Protein AF-A0A0R1QMJ1-F1 (afdb_monomer_lite)

Radius of gyration: 19.71 Å; chains: 1; bounding box: 46×46×53 Å

Foldseek 3Di:
DDDCVVVQPVVQVVCCVPVVDPDTPVQQVVLLVVVPPPDDLVVLVVLLVVLVVDPANCVSRPRHGDNCSSVVSVVVSCCVVPNDDWQFDDDPDPDKWKFWDWACLDDDFKIKIWMFIDDPQATRFIDIKIKGKDFPVQADADPCCVHPVVPPPPPRIHTHICVVNQVSVQVVCCVPVVDPDTPVQQLSLLGVLRHPDHLVVLVVLLVVLVVDPANCVSRPSHRDNSSSSVSVNNSVRSVRID

pLDDT: mean 94.75, std 3.73, range [67.38, 98.81]

Sequence (242 aa):
MIGKAQNSKPYSALMKKEAKATKTWEESMTAIQNYVKGKKVSDLKQTVTDLKATKKASDVVSGATFADTAGYVQAIYDVASNGMVSKGVATTDNNVTEGQILAAPHGKQSFGIITVAMQNNKIANVFVDEFQYTPSATFGALPNSDKDFGKGIKSGTVLASKRANSKAYSALMTKEAKATHTWIENSDAIAAFANGKTIAELETAVGNVKKTKKVADVVSGATFVDTAGYLQAIIDAAKAAK

Organism: NCBI:txid1423769

Structure (mmCIF, N/CA/C/O backbone):
data_AF-A0A0R1QMJ1-F1
#
_entry.id   AF-A0A0R1QMJ1-F1
#
loop_
_atom_site.group_PDB
_atom_site.id
_atom_site.type_symbol
_atom_site.label_atom_id
_atom_site.label_alt_id
_atom_site.label_comp_id
_atom_site.label_asym_id
_atom_site.label_entity_id
_atom_site.label_seq_id
_atom_site.pdbx_PDB_ins_code
_atom_site.Cartn_x
_atom_site.Cartn_y
_atom_site.Cartn_z
_atom_site.occupancy
_atom_site.B_iso_or_equiv
_atom_site.auth_seq_id
_atom_site.auth_comp_id
_atom_site.auth_asym_id
_atom_site.auth_atom_id
_atom_site.pdbx_PDB_model_num
ATOM 1 N N . MET A 1 1 ? -7.114 10.549 -11.112 1.00 67.38 1 MET A N 1
ATOM 2 C CA . MET A 1 1 ? -5.973 9.620 -10.947 1.00 67.38 1 MET A CA 1
ATOM 3 C C . MET A 1 1 ? -6.414 8.231 -11.389 1.00 67.38 1 MET A C 1
ATOM 5 O O . MET A 1 1 ? -7.574 7.909 -11.170 1.00 67.38 1 MET A O 1
ATOM 9 N N . ILE A 1 2 ? -5.541 7.434 -12.010 1.00 79.19 2 ILE A N 1
ATOM 10 C CA . ILE A 1 2 ? -5.847 6.045 -12.393 1.00 79.19 2 ILE A CA 1
ATOM 11 C C . ILE A 1 2 ? -4.849 5.088 -11.738 1.00 79.19 2 ILE A C 1
ATOM 13 O O . ILE A 1 2 ? -3.643 5.321 -11.788 1.00 79.19 2 ILE A O 1
ATOM 17 N N . GLY A 1 3 ? -5.343 4.007 -11.136 1.00 86.62 3 GLY A N 1
ATOM 18 C CA . GLY A 1 3 ? -4.506 2.882 -10.722 1.00 86.62 3 GLY A CA 1
ATOM 19 C C . GLY A 1 3 ? -4.280 1.956 -11.914 1.00 86.62 3 GLY A C 1
ATOM 20 O O . GLY A 1 3 ? -5.245 1.399 -12.441 1.00 86.62 3 GLY A O 1
ATOM 21 N N . LYS A 1 4 ? -3.031 1.819 -12.380 1.00 90.62 4 LYS A N 1
ATOM 22 C CA . LYS A 1 4 ? -2.718 1.023 -13.583 1.00 90.62 4 LYS A CA 1
ATOM 23 C C . LYS A 1 4 ? -3.016 -0.464 -13.393 1.00 90.62 4 LYS A C 1
ATOM 25 O O . LYS A 1 4 ? -3.463 -1.085 -14.344 1.00 90.62 4 LYS A O 1
ATOM 30 N N . ALA A 1 5 ? -2.859 -1.004 -12.184 1.00 87.94 5 ALA A N 1
ATOM 31 C CA . ALA A 1 5 ? -3.211 -2.393 -11.886 1.00 87.94 5 ALA A CA 1
ATOM 32 C C . ALA A 1 5 ? -4.716 -2.651 -12.065 1.00 87.94 5 ALA A C 1
ATOM 34 O O . ALA A 1 5 ? -5.110 -3.540 -12.814 1.00 87.94 5 ALA A O 1
ATOM 35 N N . GLN A 1 6 ? -5.565 -1.805 -11.474 1.00 87.31 6 GLN A N 1
ATOM 36 C CA . GLN A 1 6 ? -7.026 -1.901 -11.593 1.00 87.31 6 GLN A CA 1
ATOM 37 C C . GLN A 1 6 ? -7.522 -1.587 -13.015 1.00 87.31 6 GLN A C 1
ATOM 39 O O . GLN A 1 6 ? -8.609 -1.999 -13.405 1.00 87.31 6 GLN A O 1
ATOM 44 N N . ASN A 1 7 ? -6.720 -0.866 -13.803 1.00 91.19 7 ASN A N 1
ATOM 45 C CA . ASN A 1 7 ? -7.029 -0.453 -15.171 1.00 91.19 7 ASN A CA 1
ATOM 46 C C . ASN A 1 7 ? -6.058 -1.073 -16.189 1.00 91.19 7 ASN A C 1
ATOM 48 O O . ASN A 1 7 ? -5.791 -0.473 -17.233 1.00 91.19 7 ASN A O 1
ATOM 52 N N . SER A 1 8 ? -5.530 -2.271 -15.906 1.00 91.69 8 SER A N 1
ATOM 53 C CA . SER A 1 8 ? -4.471 -2.890 -16.714 1.00 91.69 8 SER A CA 1
ATOM 54 C C . SER A 1 8 ? -4.899 -3.060 -18.170 1.00 91.69 8 SER A C 1
ATOM 56 O O . SER A 1 8 ? -4.159 -2.690 -19.080 1.00 91.69 8 SER A O 1
ATOM 58 N N . LYS A 1 9 ? -6.131 -3.522 -18.414 1.00 93.62 9 LYS A N 1
ATOM 59 C CA . LYS A 1 9 ? -6.673 -3.722 -19.766 1.00 93.62 9 LYS A CA 1
ATOM 60 C C . LYS A 1 9 ? -6.728 -2.427 -20.597 1.00 93.62 9 LYS A C 1
ATOM 62 O O . LYS A 1 9 ? -6.080 -2.391 -21.645 1.00 93.62 9 LYS A O 1
ATOM 67 N N . PRO A 1 10 ? -7.452 -1.365 -20.185 1.00 94.62 10 PRO A N 1
ATOM 68 C CA . PRO A 1 10 ? -7.486 -0.126 -20.963 1.00 94.62 10 PRO A CA 1
ATOM 69 C C . PRO A 1 10 ? -6.112 0.555 -21.045 1.00 94.62 10 PRO A C 1
ATOM 71 O O . PRO A 1 10 ? -5.762 1.083 -22.099 1.00 94.62 10 PRO A O 1
ATOM 74 N N . TYR A 1 11 ? -5.291 0.492 -19.990 1.00 93.25 11 TYR A N 1
ATOM 75 C CA . TYR A 1 11 ? -3.951 1.081 -20.023 1.00 93.25 11 TYR A CA 1
ATOM 76 C C . TYR A 1 11 ? -3.007 0.336 -20.979 1.00 93.25 11 TYR A C 1
ATOM 78 O O . TYR A 1 11 ? -2.257 0.959 -21.726 1.00 93.25 11 TYR A O 1
ATOM 86 N N . SER A 1 12 ? -3.091 -0.994 -21.032 1.00 94.44 12 SER A N 1
ATOM 87 C CA . SER A 1 12 ? -2.330 -1.812 -21.983 1.00 94.44 12 SER A CA 1
ATOM 88 C C . SER A 1 12 ? -2.745 -1.542 -23.428 1.00 94.44 12 SER A C 1
ATOM 90 O O . SER A 1 12 ? -1.890 -1.497 -24.310 1.00 94.44 12 SER A O 1
ATOM 92 N N . ALA A 1 13 ? -4.037 -1.309 -23.682 1.00 94.56 13 ALA A N 1
ATOM 93 C CA . ALA A 1 13 ? -4.512 -0.902 -25.003 1.00 94.56 13 ALA A CA 1
ATOM 94 C C . ALA A 1 13 ? -3.922 0.455 -25.424 1.00 94.56 13 ALA A C 1
ATOM 96 O O . ALA A 1 13 ? -3.453 0.594 -26.555 1.00 94.56 13 ALA A O 1
ATOM 97 N N . LEU A 1 14 ? -3.871 1.422 -24.499 1.00 92.94 14 LEU A N 1
ATOM 98 C CA . LEU A 1 14 ? -3.219 2.713 -24.724 1.00 92.94 14 LEU A CA 1
ATOM 99 C C . LEU A 1 14 ? -1.723 2.539 -25.021 1.00 92.94 14 LEU A C 1
ATOM 101 O O . LEU A 1 14 ? -1.241 3.057 -26.020 1.00 92.94 14 LEU A O 1
ATOM 105 N N . MET A 1 15 ? -0.994 1.763 -24.216 1.00 91.50 15 MET A N 1
ATOM 106 C CA . MET A 1 15 ? 0.429 1.486 -24.450 1.00 91.50 15 MET A CA 1
ATOM 107 C C . MET A 1 15 ? 0.688 0.814 -25.803 1.00 91.50 15 MET A C 1
ATOM 109 O O . MET A 1 15 ? 1.646 1.158 -26.493 1.00 91.50 15 MET A O 1
ATOM 113 N N . LYS A 1 16 ? -0.158 -0.139 -26.210 1.00 92.19 16 LYS A N 1
ATOM 114 C CA . LYS A 1 16 ? -0.045 -0.787 -27.522 1.00 92.19 16 LYS A CA 1
ATOM 115 C C . LYS A 1 16 ? -0.219 0.225 -28.656 1.00 92.19 16 LYS A C 1
ATOM 117 O O . LYS A 1 16 ? 0.526 0.176 -29.628 1.00 92.19 16 LYS A O 1
ATOM 122 N N . LYS A 1 17 ? -1.184 1.139 -28.526 1.00 93.94 17 LYS A N 1
ATOM 123 C CA . LYS A 1 17 ? -1.483 2.160 -29.536 1.00 93.94 17 LYS A CA 1
ATOM 124 C C . LYS A 1 17 ? -0.411 3.252 -29.600 1.00 93.94 17 LYS A C 1
ATOM 126 O O . LYS A 1 17 ? 0.104 3.530 -30.675 1.00 93.94 17 LYS A O 1
ATOM 131 N N . GLU A 1 18 ? -0.081 3.850 -28.460 1.00 90.81 18 GLU A N 1
ATOM 132 C CA . GLU A 1 18 ? 0.747 5.061 -28.383 1.00 90.81 18 GLU A CA 1
ATOM 133 C C . GLU A 1 18 ? 2.249 4.746 -28.303 1.00 90.81 18 GLU A C 1
ATOM 135 O O . GLU A 1 18 ? 3.073 5.507 -28.800 1.00 90.81 18 GLU A O 1
ATOM 140 N N . ALA A 1 19 ? 2.621 3.607 -27.710 1.00 86.31 19 ALA A N 1
ATOM 141 C CA . ALA A 1 19 ? 4.016 3.225 -27.471 1.00 86.31 19 ALA A CA 1
ATOM 142 C C . ALA A 1 19 ? 4.431 1.927 -28.185 1.00 86.31 19 ALA A C 1
ATOM 144 O O . ALA A 1 19 ? 5.540 1.441 -27.974 1.00 86.31 19 ALA A O 1
ATOM 145 N N . LYS A 1 20 ? 3.555 1.349 -29.025 1.00 87.06 20 LYS A N 1
ATOM 146 C CA . LYS A 1 20 ? 3.794 0.086 -29.754 1.00 87.06 20 LYS A CA 1
ATOM 147 C C . LYS A 1 20 ? 4.217 -1.070 -28.836 1.00 87.06 20 LYS A C 1
ATOM 149 O O . LYS A 1 20 ? 4.978 -1.947 -29.241 1.00 87.06 20 LYS A O 1
ATOM 154 N N . ALA A 1 21 ? 3.723 -1.072 -27.595 1.00 87.75 21 ALA A N 1
ATOM 155 C CA . ALA A 1 21 ? 4.045 -2.111 -26.625 1.00 87.75 21 ALA A CA 1
ATOM 156 C C . ALA A 1 21 ? 3.583 -3.494 -27.119 1.00 87.75 21 ALA A C 1
ATOM 158 O O . ALA A 1 21 ? 2.440 -3.668 -27.549 1.00 87.75 21 ALA A O 1
ATOM 159 N N . THR A 1 22 ? 4.473 -4.484 -27.033 1.00 87.94 22 THR A N 1
ATOM 160 C CA . THR A 1 22 ? 4.203 -5.884 -27.410 1.00 87.94 22 THR A CA 1
ATOM 161 C C . THR A 1 22 ? 3.721 -6.736 -26.236 1.00 87.94 22 THR A C 1
ATOM 163 O O . THR A 1 22 ? 3.246 -7.851 -26.442 1.00 87.94 22 THR A O 1
ATOM 166 N N . LYS A 1 23 ? 3.824 -6.204 -25.015 1.00 90.69 23 LYS A N 1
ATOM 167 C CA . LYS A 1 23 ? 3.339 -6.795 -23.767 1.00 90.69 23 LYS A CA 1
ATOM 168 C C . LYS A 1 23 ? 2.355 -5.858 -23.083 1.00 90.69 23 LYS A C 1
ATOM 170 O O . LYS A 1 23 ? 2.446 -4.635 -23.208 1.00 90.69 23 LYS A O 1
ATOM 175 N N . THR A 1 24 ? 1.419 -6.442 -22.350 1.00 93.19 24 THR A N 1
ATOM 176 C CA . THR A 1 24 ? 0.526 -5.711 -21.454 1.00 93.19 24 THR A CA 1
ATOM 177 C C . THR A 1 24 ? 1.304 -5.109 -20.287 1.00 93.19 24 THR A C 1
ATOM 179 O O . THR A 1 24 ? 2.432 -5.508 -19.973 1.00 93.19 24 THR A O 1
ATOM 182 N N . TRP A 1 25 ? 0.689 -4.126 -19.630 1.00 92.44 25 TRP A N 1
ATOM 183 C CA . TRP A 1 25 ? 1.250 -3.536 -18.425 1.00 92.44 25 TRP A CA 1
ATOM 184 C C . TRP A 1 25 ? 1.428 -4.589 -17.323 1.00 92.44 25 TRP A C 1
ATOM 186 O O . TRP A 1 25 ? 2.479 -4.646 -16.690 1.00 92.44 25 TRP A O 1
ATOM 196 N N . GLU A 1 26 ? 0.426 -5.452 -17.142 1.00 92.38 26 GLU A N 1
ATOM 197 C CA . GLU A 1 26 ? 0.457 -6.516 -16.136 1.00 92.38 26 GLU A CA 1
ATOM 198 C C . GLU A 1 26 ? 1.551 -7.546 -16.416 1.00 92.38 26 GLU A C 1
ATOM 200 O O . GLU A 1 26 ? 2.336 -7.813 -15.516 1.00 92.38 26 GLU A O 1
ATOM 205 N N . GLU A 1 27 ? 1.707 -8.034 -17.654 1.00 93.56 27 GLU A N 1
ATOM 206 C CA . GLU A 1 27 ? 2.798 -8.967 -17.993 1.00 93.56 27 GLU A CA 1
ATOM 207 C C . GLU A 1 27 ? 4.180 -8.397 -17.639 1.00 93.56 27 GLU A C 1
ATOM 209 O O . GLU A 1 27 ? 5.010 -9.091 -17.050 1.00 93.56 27 GLU A O 1
ATOM 214 N N . SER A 1 28 ? 4.428 -7.124 -17.967 1.00 93.44 28 SER A N 1
ATOM 215 C CA . SER A 1 28 ? 5.713 -6.481 -17.667 1.00 93.44 28 SER A CA 1
ATOM 216 C C . SER A 1 28 ? 5.911 -6.262 -16.164 1.00 93.44 28 SER A C 1
ATOM 218 O O . SER A 1 28 ? 7.004 -6.506 -15.657 1.00 93.44 28 SER A O 1
ATOM 220 N N . MET A 1 29 ? 4.873 -5.854 -15.425 1.00 93.62 29 MET A N 1
ATOM 221 C CA . MET A 1 29 ? 4.965 -5.719 -13.966 1.00 93.62 29 MET A CA 1
ATOM 222 C C . MET A 1 29 ? 5.152 -7.061 -13.263 1.00 93.62 29 MET A C 1
ATOM 224 O O . MET A 1 29 ? 5.972 -7.148 -12.353 1.00 93.62 29 MET A O 1
ATOM 228 N N . THR A 1 30 ? 4.455 -8.112 -13.697 1.00 93.62 30 THR A N 1
ATOM 229 C CA . THR A 1 30 ? 4.630 -9.468 -13.169 1.00 93.62 30 THR A CA 1
ATOM 230 C C . THR A 1 30 ? 6.046 -9.978 -13.421 1.00 93.62 30 THR A C 1
ATOM 232 O O . THR A 1 30 ? 6.637 -10.571 -12.522 1.00 93.62 30 THR A O 1
ATOM 235 N N . ALA A 1 31 ? 6.632 -9.704 -14.592 1.00 95.88 31 ALA A N 1
ATOM 236 C CA . ALA A 1 31 ? 8.027 -10.044 -14.870 1.00 95.88 31 ALA A CA 1
ATOM 237 C C . ALA A 1 31 ? 8.995 -9.348 -13.896 1.00 95.88 31 ALA A C 1
ATOM 239 O O . ALA A 1 31 ? 9.863 -10.003 -13.321 1.00 95.88 31 ALA A O 1
ATOM 240 N N . ILE A 1 32 ? 8.805 -8.047 -13.647 1.00 96.56 32 ILE A N 1
ATOM 241 C CA . ILE A 1 32 ? 9.615 -7.283 -12.683 1.00 96.56 32 ILE A CA 1
ATOM 242 C C . ILE A 1 32 ? 9.449 -7.846 -11.268 1.00 96.56 32 ILE A C 1
ATOM 244 O O . ILE A 1 32 ? 10.443 -8.129 -10.602 1.00 96.56 32 ILE A O 1
ATOM 248 N N . GLN A 1 33 ? 8.209 -8.051 -10.817 1.00 93.94 33 GLN A N 1
ATOM 249 C CA . GLN A 1 33 ? 7.907 -8.597 -9.492 1.00 93.94 33 GLN A CA 1
ATOM 250 C C . GLN A 1 33 ? 8.527 -9.984 -9.302 1.00 93.94 33 GLN A C 1
ATOM 252 O O . GLN A 1 33 ? 9.171 -10.233 -8.290 1.00 93.94 33 GLN A O 1
ATOM 257 N N . ASN A 1 34 ? 8.389 -10.879 -10.280 1.00 94.88 34 ASN A N 1
ATOM 258 C CA . ASN A 1 34 ? 8.973 -12.215 -10.205 1.00 94.88 34 ASN A CA 1
ATOM 259 C C . ASN A 1 34 ? 10.501 -12.187 -10.234 1.00 94.88 34 ASN A C 1
ATOM 261 O O . ASN A 1 34 ? 11.123 -12.972 -9.527 1.00 94.88 34 ASN A O 1
ATOM 265 N N . TYR A 1 35 ? 11.106 -11.270 -10.991 1.00 96.81 35 TYR A N 1
ATOM 266 C CA . TYR A 1 35 ? 12.555 -11.108 -11.003 1.00 96.81 35 TYR A CA 1
ATOM 267 C C . TYR A 1 35 ? 13.097 -10.677 -9.637 1.00 96.81 35 TYR A C 1
ATOM 269 O O . TYR A 1 35 ? 14.130 -11.186 -9.214 1.00 96.81 35 TYR A O 1
ATOM 277 N N . VAL A 1 36 ? 12.435 -9.748 -8.937 1.00 95.75 36 VAL A N 1
ATOM 278 C CA . VAL A 1 36 ? 12.942 -9.241 -7.647 1.00 95.75 36 VAL A CA 1
ATOM 279 C C . VAL A 1 36 ? 12.690 -10.187 -6.469 1.00 95.75 36 VAL A C 1
ATOM 281 O O . VAL A 1 36 ? 13.398 -10.094 -5.466 1.00 95.75 36 VAL A O 1
ATOM 284 N N . LYS A 1 37 ? 11.699 -11.085 -6.562 1.00 92.19 37 LYS A N 1
ATOM 285 C CA . LYS A 1 37 ? 11.346 -12.022 -5.484 1.00 92.19 37 LYS A CA 1
ATOM 286 C C . LYS A 1 37 ? 12.569 -12.835 -5.045 1.00 92.19 37 LYS A C 1
ATOM 288 O O . LYS A 1 37 ? 13.272 -13.421 -5.862 1.00 92.19 37 LYS A O 1
ATOM 293 N N . GLY A 1 38 ? 12.814 -12.861 -3.735 1.00 90.25 38 GLY A N 1
ATOM 294 C CA . GLY A 1 38 ? 13.902 -13.629 -3.117 1.00 90.25 38 GLY A CA 1
ATOM 295 C C . GLY A 1 38 ? 15.317 -13.067 -3.312 1.00 90.25 38 GLY A C 1
ATOM 296 O O . GLY A 1 38 ? 16.262 -13.646 -2.779 1.00 90.25 38 GLY A O 1
ATOM 297 N N . LYS A 1 39 ? 15.501 -11.953 -4.036 1.00 94.94 39 LYS A N 1
ATOM 298 C CA . LYS A 1 39 ? 16.823 -11.326 -4.203 1.00 94.94 39 LYS A CA 1
ATOM 299 C C . LYS A 1 39 ? 17.233 -10.533 -2.966 1.00 94.94 39 LYS A C 1
ATOM 301 O O . LYS A 1 39 ? 16.398 -9.950 -2.275 1.00 94.94 39 LYS A O 1
ATOM 306 N N . LYS A 1 40 ? 18.544 -10.451 -2.719 1.00 96.38 40 LYS A N 1
ATOM 307 C CA . LYS A 1 40 ? 19.086 -9.565 -1.683 1.00 96.38 40 LYS A CA 1
ATOM 308 C C . LYS A 1 40 ? 18.977 -8.113 -2.136 1.00 96.38 40 LYS A C 1
ATOM 310 O O . LYS A 1 40 ? 19.110 -7.806 -3.319 1.00 96.38 40 LYS A O 1
ATOM 315 N N . VAL A 1 41 ? 18.847 -7.201 -1.176 1.00 95.62 41 VAL A N 1
ATOM 316 C CA . VAL A 1 41 ? 18.827 -5.752 -1.439 1.00 95.62 41 VAL A CA 1
ATOM 317 C C . VAL A 1 41 ? 20.091 -5.290 -2.184 1.00 95.62 41 VAL A C 1
ATOM 319 O O . VAL A 1 41 ? 20.002 -4.467 -3.094 1.00 95.62 41 VAL A O 1
ATOM 322 N N . SER A 1 42 ? 21.258 -5.876 -1.881 1.00 96.50 42 SER A N 1
ATOM 323 C CA . SER A 1 42 ? 22.510 -5.628 -2.615 1.00 96.50 42 SER A CA 1
ATOM 324 C C . SER A 1 42 ? 22.416 -5.977 -4.103 1.00 96.50 42 SER A C 1
ATOM 326 O O . SER A 1 42 ? 22.922 -5.239 -4.945 1.00 96.50 42 SER A O 1
ATOM 328 N N . ASP A 1 43 ? 21.732 -7.071 -4.434 1.00 97.75 43 ASP A N 1
ATOM 329 C CA . ASP A 1 43 ? 21.611 -7.567 -5.807 1.00 97.75 43 ASP A CA 1
ATOM 330 C C . ASP A 1 43 ? 20.637 -6.693 -6.609 1.00 97.75 43 ASP A C 1
ATOM 332 O O . ASP A 1 43 ? 20.818 -6.472 -7.809 1.00 97.75 43 ASP A O 1
ATOM 336 N N . LEU A 1 44 ? 19.618 -6.141 -5.939 1.00 97.44 44 LEU A N 1
ATOM 337 C CA . LEU A 1 44 ? 18.717 -5.154 -6.534 1.00 97.44 44 LEU A CA 1
ATOM 338 C C . LEU A 1 44 ? 19.461 -3.859 -6.871 1.00 97.44 44 LEU A C 1
ATOM 340 O O . LEU A 1 44 ? 19.278 -3.328 -7.965 1.00 97.44 44 LEU A O 1
ATOM 344 N N . LYS A 1 45 ? 20.355 -3.392 -5.987 1.00 97.38 45 LYS A N 1
ATOM 345 C CA . LYS A 1 45 ? 21.210 -2.227 -6.260 1.00 97.38 45 LYS A CA 1
ATOM 346 C C . LYS A 1 45 ? 22.047 -2.426 -7.525 1.00 97.38 45 LYS A C 1
ATOM 348 O O . LYS A 1 45 ? 22.124 -1.520 -8.350 1.00 97.38 45 LYS A O 1
ATOM 353 N N . GLN A 1 46 ? 22.643 -3.608 -7.691 1.00 97.94 46 GLN A N 1
ATOM 354 C CA . GLN A 1 46 ? 23.402 -3.930 -8.900 1.00 97.94 46 GLN A CA 1
ATOM 355 C C . GLN A 1 46 ? 22.494 -3.990 -10.135 1.00 97.94 46 GLN A C 1
ATOM 357 O O . GLN A 1 46 ? 22.794 -3.349 -11.137 1.00 97.94 46 GLN A O 1
ATOM 362 N N . THR A 1 47 ? 21.335 -4.651 -10.030 1.00 97.88 47 THR A N 1
ATOM 363 C CA . THR A 1 47 ? 20.350 -4.734 -11.125 1.00 97.88 47 THR A CA 1
ATOM 364 C C . THR A 1 47 ? 19.960 -3.343 -11.641 1.00 97.88 47 THR A C 1
ATOM 366 O O . THR A 1 47 ? 19.833 -3.140 -12.846 1.00 97.88 47 THR A O 1
ATOM 369 N N . VAL A 1 48 ? 19.776 -2.363 -10.751 1.00 97.75 48 VAL A N 1
ATOM 370 C CA . VAL A 1 48 ? 19.475 -0.976 -11.141 1.00 97.75 48 VAL A CA 1
ATOM 371 C C . VAL A 1 48 ? 20.598 -0.369 -11.985 1.00 97.75 48 VAL A C 1
ATOM 373 O O . VAL A 1 48 ? 20.312 0.312 -12.971 1.00 97.75 48 VAL A O 1
ATOM 376 N N . THR A 1 49 ? 21.859 -0.589 -11.608 1.00 97.69 49 THR A N 1
ATOM 377 C CA . THR A 1 49 ? 23.024 -0.123 -12.377 1.00 97.69 49 THR A CA 1
ATOM 378 C C . THR A 1 49 ? 23.032 -0.745 -13.771 1.00 97.69 49 THR A C 1
ATOM 380 O O . THR A 1 49 ? 23.140 -0.021 -14.760 1.00 97.69 49 THR A O 1
ATOM 383 N N . ASP A 1 50 ? 22.820 -2.058 -13.859 1.00 97.50 50 ASP A N 1
ATOM 384 C CA . ASP A 1 50 ? 22.814 -2.793 -15.128 1.00 97.50 50 ASP A CA 1
ATOM 385 C C . ASP A 1 50 ? 21.667 -2.326 -16.040 1.00 97.50 50 ASP A C 1
ATOM 387 O O . ASP A 1 50 ? 21.860 -2.083 -17.233 1.00 97.50 50 ASP A O 1
ATOM 391 N N . LEU A 1 51 ? 20.475 -2.106 -15.470 1.00 97.19 51 LEU A N 1
ATOM 392 C CA . LEU A 1 51 ? 19.311 -1.582 -16.189 1.00 97.19 51 LEU A CA 1
ATOM 393 C C . LEU A 1 51 ? 19.533 -0.169 -16.742 1.00 97.19 51 LEU A C 1
ATOM 395 O O . LEU A 1 51 ? 19.012 0.144 -17.808 1.00 97.19 51 LEU A O 1
ATOM 399 N N . LYS A 1 52 ? 20.297 0.683 -16.046 1.00 95.88 52 LYS A N 1
ATOM 400 C CA . LYS A 1 52 ? 20.655 2.032 -16.525 1.00 95.88 52 LYS A CA 1
ATOM 401 C C . LYS A 1 52 ? 21.717 2.001 -17.629 1.00 95.88 52 LYS A C 1
ATOM 403 O O . LYS A 1 52 ? 21.794 2.945 -18.411 1.00 95.88 52 LYS A O 1
ATOM 408 N N . ALA A 1 53 ? 22.524 0.942 -17.693 1.00 96.19 53 ALA A N 1
ATOM 409 C CA . ALA A 1 53 ? 23.570 0.771 -18.699 1.00 96.19 53 ALA A CA 1
ATOM 410 C C . ALA A 1 53 ? 23.061 0.139 -20.008 1.00 96.19 53 ALA A C 1
ATOM 412 O O . ALA A 1 53 ? 23.685 0.310 -21.056 1.00 96.19 53 ALA A O 1
ATOM 413 N N . THR A 1 54 ? 21.932 -0.577 -19.977 1.00 93.88 54 THR A N 1
ATOM 414 C CA . THR A 1 54 ? 21.333 -1.185 -21.174 1.00 93.88 54 THR A CA 1
ATOM 415 C C . THR A 1 54 ? 20.297 -0.280 -21.843 1.00 93.88 54 THR A C 1
ATOM 417 O O . THR A 1 54 ? 19.569 0.471 -21.199 1.00 93.88 54 THR A O 1
ATOM 420 N N . LYS A 1 55 ? 20.168 -0.404 -23.169 1.00 89.31 55 LYS A N 1
ATOM 421 C CA . LYS A 1 55 ? 19.059 0.186 -23.941 1.00 89.31 55 LYS A CA 1
ATOM 422 C C . LYS A 1 55 ? 17.814 -0.705 -23.969 1.00 89.31 55 LYS A C 1
ATOM 424 O O . LYS A 1 55 ? 16.762 -0.271 -24.432 1.00 89.31 55 LYS A O 1
ATOM 429 N N . LYS A 1 56 ? 17.930 -1.956 -23.517 1.00 91.81 56 LYS A N 1
ATOM 430 C CA . LYS A 1 56 ? 16.889 -2.978 -23.617 1.00 91.81 56 LYS A CA 1
ATOM 431 C C . LYS A 1 56 ? 16.746 -3.698 -22.279 1.00 91.81 56 LYS A C 1
ATOM 433 O O . LYS A 1 56 ? 17.473 -4.636 -21.971 1.00 91.81 56 LYS A O 1
ATOM 438 N N . ALA A 1 57 ? 15.770 -3.254 -21.486 1.00 92.81 57 ALA A N 1
ATOM 439 C CA . ALA A 1 57 ? 15.530 -3.755 -20.131 1.00 92.81 57 ALA A CA 1
ATOM 440 C C . ALA A 1 57 ? 15.351 -5.281 -20.052 1.00 92.81 57 ALA A C 1
ATOM 442 O O . ALA A 1 57 ? 15.774 -5.898 -19.075 1.00 92.81 57 ALA A O 1
ATOM 443 N N . SER A 1 58 ? 14.787 -5.898 -21.097 1.00 93.19 58 SER A N 1
ATOM 444 C CA . SER A 1 58 ? 14.566 -7.346 -21.156 1.00 93.19 58 SER A CA 1
ATOM 445 C C . SER A 1 58 ? 15.848 -8.180 -21.129 1.00 93.19 58 SER A C 1
ATOM 447 O O . SER A 1 58 ? 15.773 -9.376 -20.862 1.00 93.19 58 SER A O 1
ATOM 449 N N . ASP A 1 59 ? 16.999 -7.571 -21.428 1.00 95.06 59 ASP A N 1
ATOM 450 C CA . ASP A 1 59 ? 18.302 -8.241 -21.375 1.00 95.06 59 ASP A CA 1
ATOM 451 C C . ASP A 1 59 ? 18.772 -8.449 -19.921 1.00 95.06 59 ASP A C 1
ATOM 453 O O . ASP A 1 59 ? 19.583 -9.330 -19.661 1.00 95.06 59 ASP A O 1
ATOM 457 N N . VAL A 1 60 ? 18.226 -7.678 -18.969 1.00 96.44 60 VAL A N 1
ATOM 458 C CA . VAL A 1 60 ? 18.494 -7.811 -17.525 1.00 96.44 60 VAL A CA 1
ATOM 459 C C . VAL A 1 60 ? 17.309 -8.460 -16.809 1.00 96.44 60 VAL A C 1
ATOM 461 O O . VAL A 1 60 ? 17.476 -9.391 -16.026 1.00 96.44 60 VAL A O 1
ATOM 464 N N . VAL A 1 61 ? 16.090 -7.994 -17.094 1.00 96.00 61 VAL A N 1
ATOM 465 C CA . VAL A 1 61 ? 14.848 -8.496 -16.495 1.00 96.00 61 VAL A CA 1
ATOM 466 C C . VAL A 1 61 ? 13.995 -9.115 -17.593 1.00 96.00 61 VAL A C 1
ATOM 468 O O . VAL A 1 61 ? 13.203 -8.439 -18.250 1.00 9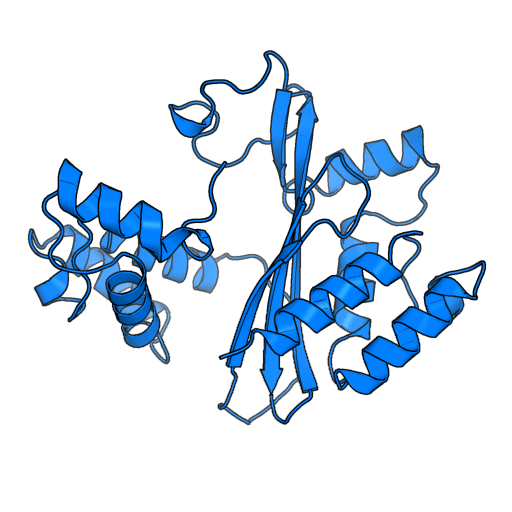6.00 61 VAL A O 1
ATOM 471 N N . SER A 1 62 ? 14.162 -10.419 -17.810 1.00 94.38 62 SER A N 1
ATOM 472 C CA . SER A 1 62 ? 13.424 -11.153 -18.842 1.00 94.38 62 SER A CA 1
ATOM 473 C C . SER A 1 62 ? 11.911 -10.937 -18.715 1.00 94.38 62 SER A C 1
ATOM 475 O O . SER A 1 62 ? 11.330 -11.130 -17.652 1.00 94.38 62 SER A O 1
ATOM 477 N N . GLY A 1 63 ? 11.269 -10.524 -19.812 1.00 90.81 63 GLY A N 1
ATOM 478 C CA . GLY A 1 63 ? 9.833 -10.224 -19.862 1.00 90.81 63 GLY A CA 1
ATOM 479 C C . GLY A 1 63 ? 9.449 -8.778 -19.520 1.00 90.81 63 GLY A C 1
ATOM 480 O O . GLY A 1 63 ? 8.350 -8.357 -19.879 1.00 90.81 63 GLY A O 1
ATOM 481 N N . ALA A 1 64 ? 10.341 -7.984 -18.918 1.00 91.56 64 ALA A N 1
ATOM 482 C CA . ALA A 1 64 ? 10.100 -6.562 -18.692 1.00 91.56 64 ALA A CA 1
ATOM 483 C C . ALA A 1 64 ? 10.392 -5.761 -19.968 1.00 91.56 64 ALA A C 1
ATOM 485 O O . ALA A 1 64 ? 11.522 -5.707 -20.455 1.00 91.56 64 ALA A O 1
ATOM 486 N N . THR A 1 65 ? 9.354 -5.132 -20.522 1.00 86.12 65 THR A N 1
ATOM 487 C CA . THR A 1 65 ? 9.458 -4.361 -21.777 1.00 86.12 65 THR A CA 1
ATOM 488 C C . THR A 1 65 ? 9.327 -2.854 -21.577 1.00 86.12 65 THR A C 1
ATOM 490 O O . THR A 1 65 ? 9.374 -2.095 -22.542 1.00 86.12 65 THR A O 1
ATOM 493 N N . PHE A 1 66 ? 9.180 -2.396 -20.331 1.00 88.75 66 PHE A N 1
ATOM 494 C CA . PHE A 1 66 ? 9.092 -0.971 -20.038 1.00 88.75 66 PHE A CA 1
ATOM 495 C C . PHE A 1 66 ? 10.446 -0.289 -20.195 1.00 88.75 66 PHE A C 1
ATOM 497 O O . PHE A 1 66 ? 11.447 -0.757 -19.647 1.00 88.75 66 PHE A O 1
ATOM 504 N N . ALA A 1 67 ? 10.445 0.879 -20.839 1.00 86.12 67 ALA A N 1
ATOM 505 C CA . ALA A 1 67 ? 11.582 1.796 -20.790 1.00 86.12 67 ALA A CA 1
ATOM 506 C C . ALA A 1 67 ? 11.938 2.151 -19.332 1.00 86.12 67 ALA A C 1
ATOM 508 O O . ALA A 1 67 ? 13.106 2.172 -18.960 1.00 86.12 67 ALA A O 1
ATOM 509 N N . ASP A 1 68 ? 10.923 2.295 -18.474 1.00 90.19 68 ASP A N 1
ATOM 510 C CA . ASP A 1 68 ? 11.083 2.676 -17.067 1.00 90.19 68 ASP A CA 1
ATOM 511 C C . ASP A 1 68 ? 11.380 1.499 -16.118 1.00 90.19 68 ASP A C 1
ATOM 513 O O . ASP A 1 68 ? 11.272 1.648 -14.901 1.00 90.19 68 ASP A O 1
ATOM 517 N N . THR A 1 69 ? 11.748 0.314 -16.626 1.00 94.88 69 THR A N 1
ATOM 518 C CA . THR A 1 69 ? 12.030 -0.870 -15.781 1.00 94.88 69 THR A CA 1
ATOM 519 C C . THR A 1 69 ? 13.064 -0.560 -14.691 1.00 94.88 69 THR A C 1
ATOM 521 O O . THR A 1 69 ? 12.882 -0.962 -13.542 1.00 94.88 69 THR A O 1
ATOM 524 N N . ALA A 1 70 ? 14.098 0.227 -15.016 1.00 96.38 70 ALA A N 1
ATOM 525 C CA . ALA A 1 70 ? 15.090 0.702 -14.048 1.00 96.38 70 ALA A CA 1
ATOM 526 C C . ALA A 1 70 ? 14.450 1.463 -12.875 1.00 96.38 70 ALA A C 1
ATOM 528 O O . ALA A 1 70 ? 14.841 1.263 -11.728 1.00 96.38 70 ALA A O 1
ATOM 529 N N . GLY A 1 71 ? 13.451 2.307 -13.152 1.00 95.94 71 GLY A N 1
ATOM 530 C CA . GLY A 1 71 ? 12.731 3.084 -12.145 1.00 95.94 71 GLY A CA 1
ATOM 531 C C . GLY A 1 71 ? 11.876 2.215 -11.224 1.00 95.94 71 GLY A C 1
ATOM 532 O O . GLY A 1 71 ? 11.881 2.424 -10.014 1.00 95.94 71 GLY A O 1
ATOM 533 N N . TYR A 1 72 ? 11.197 1.195 -11.761 1.00 95.81 72 TYR A N 1
ATOM 534 C CA . TYR A 1 72 ? 10.428 0.256 -10.935 1.00 95.81 72 TYR A CA 1
ATOM 535 C C . TYR A 1 72 ? 11.332 -0.578 -10.017 1.00 95.81 72 TYR A C 1
ATOM 537 O O . TYR A 1 72 ? 11.027 -0.720 -8.835 1.00 95.81 72 TYR A O 1
ATOM 545 N N . VAL A 1 73 ? 12.462 -1.090 -10.520 1.00 97.56 73 VAL A N 1
ATOM 546 C CA . VAL A 1 73 ? 13.421 -1.840 -9.685 1.00 97.56 73 VAL A CA 1
ATOM 547 C C . VAL A 1 73 ? 14.094 -0.923 -8.658 1.00 97.56 73 VAL A C 1
ATOM 549 O O . VAL A 1 73 ? 14.257 -1.327 -7.509 1.00 97.56 73 VAL A O 1
ATOM 552 N N . GLN A 1 74 ? 14.414 0.324 -9.027 1.00 97.31 74 GLN A N 1
ATOM 553 C CA . GLN A 1 74 ? 14.918 1.339 -8.094 1.00 97.31 74 GLN A CA 1
ATOM 554 C C . GLN A 1 74 ? 13.920 1.586 -6.958 1.00 97.31 74 GLN A C 1
ATOM 556 O O . GLN A 1 74 ? 14.322 1.540 -5.803 1.00 97.31 74 GLN A O 1
ATOM 561 N N . ALA A 1 75 ? 12.628 1.760 -7.254 1.00 96.12 75 ALA A N 1
ATOM 562 C CA . ALA A 1 75 ? 11.609 1.961 -6.224 1.00 96.12 75 ALA A CA 1
ATOM 563 C C . ALA A 1 75 ? 11.512 0.770 -5.252 1.00 96.12 75 ALA A C 1
ATOM 565 O O . ALA A 1 75 ? 11.367 0.966 -4.048 1.00 96.12 75 ALA A O 1
ATOM 566 N N . ILE A 1 76 ? 11.637 -0.464 -5.755 1.00 96.19 76 ILE A N 1
ATOM 567 C CA . ILE A 1 76 ? 11.655 -1.674 -4.917 1.00 96.19 76 ILE A CA 1
ATOM 568 C C . ILE A 1 76 ? 12.904 -1.694 -4.026 1.00 96.19 76 ILE A C 1
ATOM 570 O O . ILE A 1 76 ? 12.796 -1.957 -2.829 1.00 96.19 76 ILE A O 1
ATOM 574 N N . TYR A 1 77 ? 14.077 -1.381 -4.580 1.00 97.06 77 TYR A N 1
ATOM 575 C CA . TYR A 1 77 ? 15.319 -1.262 -3.813 1.00 97.06 77 TYR A CA 1
ATOM 576 C C . TYR A 1 77 ? 15.233 -0.168 -2.735 1.00 97.06 77 TYR A C 1
ATOM 578 O O . TYR A 1 77 ? 15.638 -0.399 -1.593 1.00 97.06 77 TYR A O 1
ATOM 586 N N . ASP A 1 78 ? 14.676 0.997 -3.069 1.00 96.06 78 ASP A N 1
ATOM 587 C CA . ASP A 1 78 ? 14.541 2.129 -2.151 1.00 96.06 78 ASP A CA 1
ATOM 588 C C . ASP A 1 78 ? 13.608 1.781 -0.986 1.00 96.06 78 ASP A C 1
ATOM 590 O O . ASP A 1 78 ? 13.951 2.034 0.169 1.00 96.06 78 ASP A O 1
ATOM 594 N N . VAL A 1 79 ? 12.468 1.136 -1.267 1.00 93.38 79 VAL A N 1
ATOM 595 C CA . VAL A 1 79 ? 11.539 0.657 -0.231 1.00 93.38 79 VAL A CA 1
ATOM 596 C C . VAL A 1 79 ? 12.185 -0.428 0.629 1.00 93.38 79 VAL A C 1
ATOM 598 O O . VAL A 1 79 ? 12.067 -0.376 1.850 1.00 93.38 79 VAL A O 1
ATOM 601 N N . ALA A 1 80 ? 12.911 -1.376 0.035 1.00 93.50 80 ALA A N 1
ATOM 602 C CA . ALA A 1 80 ? 13.588 -2.425 0.796 1.00 93.50 80 ALA A CA 1
ATOM 603 C C . ALA A 1 80 ? 14.722 -1.886 1.689 1.00 93.50 80 ALA A C 1
ATOM 605 O O . ALA A 1 80 ? 15.059 -2.513 2.691 1.00 93.50 80 ALA A O 1
ATOM 606 N N . SER A 1 81 ? 15.306 -0.737 1.336 1.00 94.75 81 SER A N 1
ATOM 607 C CA . SER A 1 81 ? 16.408 -0.121 2.085 1.00 94.75 81 SER A CA 1
ATOM 608 C C . SER A 1 81 ? 15.928 0.869 3.148 1.00 94.75 81 SER A C 1
ATOM 610 O O . SER A 1 81 ? 16.445 0.875 4.260 1.00 94.75 81 SER A O 1
ATOM 612 N N . ASN A 1 82 ? 14.965 1.725 2.798 1.00 93.88 82 ASN A N 1
ATOM 613 C CA . ASN A 1 82 ? 14.585 2.910 3.578 1.00 93.88 82 ASN A CA 1
ATOM 614 C C . ASN A 1 82 ? 13.062 3.110 3.669 1.00 93.88 82 ASN A C 1
ATOM 616 O O . ASN A 1 82 ? 12.600 4.169 4.097 1.00 93.88 82 ASN A O 1
ATOM 620 N N . GLY A 1 83 ? 12.274 2.144 3.197 1.00 90.75 83 GLY A N 1
ATOM 621 C CA . GLY A 1 83 ? 10.823 2.251 3.152 1.00 90.75 83 GLY A CA 1
ATOM 622 C C . GLY A 1 83 ? 10.180 2.279 4.534 1.00 90.75 83 GLY A C 1
ATOM 623 O O . GLY A 1 83 ? 10.777 1.925 5.552 1.00 90.75 83 GLY A O 1
ATOM 624 N N . MET A 1 84 ? 8.909 2.679 4.561 1.00 90.00 84 MET A N 1
ATOM 625 C CA . MET A 1 84 ? 8.089 2.533 5.760 1.00 90.00 84 MET A CA 1
ATOM 626 C C . MET A 1 84 ? 7.927 1.049 6.093 1.00 90.00 84 MET A C 1
ATOM 628 O O . MET A 1 84 ? 7.615 0.241 5.220 1.00 90.00 84 MET A O 1
ATOM 632 N N . VAL A 1 85 ? 8.098 0.703 7.366 1.00 87.06 85 VAL A N 1
ATOM 633 C CA . VAL A 1 85 ? 8.001 -0.680 7.839 1.00 87.06 85 VAL A CA 1
ATOM 634 C C . VAL A 1 85 ? 6.671 -0.877 8.560 1.00 87.06 85 VAL A C 1
ATOM 636 O O . VAL A 1 85 ? 6.388 -0.181 9.531 1.00 87.06 85 VAL A O 1
ATOM 639 N N . SER A 1 86 ? 5.884 -1.860 8.115 1.00 89.25 86 SER A N 1
ATOM 640 C CA . SER A 1 86 ? 4.799 -2.450 8.909 1.00 89.25 86 SER A CA 1
ATOM 641 C C . SER A 1 86 ? 5.220 -3.842 9.363 1.00 89.25 86 SER A C 1
ATOM 643 O O . SER A 1 86 ? 5.720 -4.633 8.559 1.00 89.25 86 SER A O 1
ATOM 645 N N . LYS A 1 87 ? 5.048 -4.135 10.654 1.00 89.94 87 LYS A N 1
ATOM 646 C CA . LYS A 1 87 ? 5.434 -5.416 11.251 1.00 89.94 87 LYS A CA 1
ATOM 647 C C . LYS A 1 87 ? 4.238 -6.366 11.251 1.00 89.94 87 LYS A C 1
ATOM 649 O O . LYS A 1 87 ? 3.260 -6.138 11.960 1.00 89.94 87 LYS A O 1
ATOM 654 N N . GLY A 1 88 ? 4.357 -7.430 10.465 1.00 92.69 88 GLY A N 1
ATOM 655 C CA . GLY A 1 88 ? 3.413 -8.543 10.457 1.00 92.69 88 GLY A CA 1
ATOM 656 C C . GLY A 1 88 ? 3.670 -9.553 11.576 1.00 92.69 88 GLY A C 1
ATOM 657 O O . GLY A 1 88 ? 4.495 -9.339 12.468 1.00 92.69 88 GLY A O 1
ATOM 658 N N . VAL A 1 89 ? 2.972 -10.683 11.501 1.00 94.12 89 VAL A N 1
ATOM 659 C CA . VAL A 1 89 ? 3.216 -11.842 12.368 1.00 94.12 89 VAL A CA 1
ATOM 660 C C . VAL A 1 89 ? 4.574 -12.475 12.050 1.00 94.12 89 VAL A C 1
ATOM 662 O O . VAL A 1 89 ? 4.965 -12.585 10.888 1.00 94.12 89 VAL A O 1
ATOM 665 N N . ALA A 1 90 ? 5.301 -12.899 13.084 1.00 93.12 90 ALA A N 1
ATOM 666 C CA . ALA A 1 90 ? 6.535 -13.654 12.897 1.00 93.12 90 ALA A CA 1
ATOM 667 C C . ALA A 1 90 ? 6.219 -15.035 12.306 1.00 93.12 90 ALA A C 1
ATOM 669 O O . ALA A 1 90 ? 5.300 -15.714 12.765 1.00 93.12 90 ALA A O 1
ATOM 670 N N . THR A 1 91 ? 6.983 -15.452 11.300 1.00 89.44 91 THR A N 1
ATOM 671 C CA . THR A 1 91 ? 6.776 -16.724 10.607 1.00 89.44 91 THR A CA 1
ATOM 672 C C . THR A 1 91 ? 8.068 -17.232 9.976 1.00 89.44 91 THR A C 1
ATOM 674 O O . THR A 1 91 ? 8.962 -16.448 9.657 1.00 89.44 91 THR A O 1
ATOM 677 N N . THR A 1 92 ? 8.164 -18.549 9.810 1.00 89.44 92 THR A N 1
ATOM 678 C CA . THR A 1 92 ? 9.205 -19.234 9.027 1.00 89.44 92 THR A CA 1
ATOM 679 C C . THR A 1 92 ? 8.677 -19.751 7.690 1.00 89.44 92 THR A C 1
ATOM 681 O O . THR A 1 92 ? 9.442 -20.286 6.890 1.00 89.44 92 THR A O 1
ATOM 684 N N . ASP A 1 93 ? 7.372 -19.616 7.449 1.00 88.62 93 ASP A N 1
ATOM 685 C CA . ASP A 1 93 ? 6.749 -19.997 6.194 1.00 88.62 93 ASP A CA 1
ATOM 686 C C . ASP A 1 93 ? 7.012 -18.908 5.148 1.00 88.62 93 ASP A C 1
ATOM 688 O O . ASP A 1 93 ? 6.733 -17.726 5.354 1.00 88.62 93 ASP A O 1
ATOM 692 N N . ASN A 1 94 ? 7.582 -19.327 4.022 1.00 85.94 94 ASN A N 1
ATOM 693 C CA . ASN A 1 94 ? 7.948 -18.448 2.917 1.00 85.94 94 ASN A CA 1
ATOM 694 C C . ASN A 1 94 ? 6.833 -18.344 1.862 1.00 85.94 94 ASN A C 1
ATOM 696 O O . ASN A 1 94 ? 6.988 -17.624 0.876 1.00 85.94 94 ASN A O 1
ATOM 700 N N . ASN A 1 95 ? 5.712 -19.044 2.057 1.00 91.44 95 ASN A N 1
ATOM 701 C CA . ASN A 1 95 ? 4.542 -18.960 1.196 1.00 91.44 95 ASN A CA 1
ATOM 702 C C . ASN A 1 95 ? 3.650 -17.813 1.669 1.00 91.44 95 ASN A C 1
ATOM 704 O O . ASN A 1 95 ? 2.823 -17.954 2.571 1.00 91.44 95 ASN A O 1
ATOM 708 N N . VAL A 1 96 ? 3.844 -16.655 1.048 1.00 92.94 96 VAL A N 1
ATOM 709 C CA . VAL A 1 96 ? 3.046 -15.455 1.286 1.00 92.94 96 VAL A CA 1
ATOM 710 C C . VAL A 1 96 ? 2.405 -15.041 -0.030 1.00 92.94 96 VAL A C 1
ATOM 712 O O . VAL A 1 96 ? 3.082 -14.950 -1.053 1.00 92.94 96 VAL A O 1
ATOM 715 N N . THR A 1 97 ? 1.101 -14.788 0.006 1.00 95.25 97 THR A N 1
ATOM 716 C CA . THR A 1 97 ? 0.365 -14.158 -1.102 1.00 95.25 97 THR A CA 1
ATOM 717 C C . THR A 1 97 ? 0.054 -12.715 -0.737 1.00 95.25 97 THR A C 1
ATOM 719 O O . THR A 1 97 ? -0.007 -12.369 0.444 1.00 95.25 97 THR A O 1
ATOM 722 N N . GLU A 1 98 ? -0.112 -11.852 -1.734 1.00 95.19 98 GLU A N 1
ATOM 723 C CA . GLU A 1 98 ? -0.382 -10.429 -1.511 1.00 95.19 98 GLU A CA 1
ATOM 724 C C . GLU A 1 98 ? -1.632 -10.000 -2.270 1.00 95.19 98 GLU A C 1
ATOM 726 O O . GLU A 1 98 ? -1.795 -10.297 -3.455 1.00 95.19 98 GLU A O 1
ATOM 731 N N . GLY A 1 99 ? -2.509 -9.275 -1.583 1.00 96.50 99 GLY A N 1
ATOM 732 C CA . GLY A 1 99 ? -3.640 -8.580 -2.178 1.00 96.50 99 GLY A CA 1
ATOM 733 C C . GLY A 1 99 ? -3.521 -7.081 -1.955 1.00 96.50 99 GLY A C 1
ATOM 734 O O . GLY A 1 99 ? -3.181 -6.632 -0.862 1.00 96.50 99 GLY A O 1
ATOM 735 N N . GLN A 1 100 ? -3.822 -6.291 -2.984 1.00 95.81 100 GLN A N 1
ATOM 736 C CA . GLN A 1 100 ? -3.876 -4.836 -2.880 1.00 95.81 100 GLN A CA 1
ATOM 737 C C . GLN A 1 100 ? -5.115 -4.291 -3.582 1.00 95.81 100 GLN A C 1
ATOM 739 O O . GLN A 1 100 ? -5.377 -4.614 -4.742 1.00 95.81 100 GLN A O 1
ATOM 744 N N . ILE A 1 101 ? -5.842 -3.405 -2.903 1.00 95.81 101 ILE A N 1
ATOM 745 C CA . ILE A 1 101 ? -7.013 -2.731 -3.470 1.00 95.81 101 ILE A CA 1
ATOM 746 C C . ILE A 1 101 ? -6.968 -1.222 -3.239 1.00 95.81 101 ILE A C 1
ATOM 748 O O . ILE A 1 101 ? -6.299 -0.724 -2.331 1.00 95.81 101 ILE A O 1
ATOM 752 N N . LEU A 1 102 ? -7.736 -0.508 -4.063 1.00 95.38 102 LEU A N 1
ATOM 753 C CA . LEU A 1 102 ? -8.196 0.839 -3.748 1.00 95.38 102 LEU A CA 1
ATOM 754 C C . LEU A 1 102 ? -9.567 0.715 -3.083 1.00 95.38 102 LEU A C 1
ATOM 756 O O . LEU A 1 102 ? -10.446 0.058 -3.639 1.00 95.38 102 LEU A O 1
ATOM 760 N N . ALA A 1 103 ? -9.763 1.352 -1.933 1.00 95.19 103 ALA A N 1
ATOM 761 C CA . ALA A 1 103 ? -11.059 1.392 -1.257 1.00 95.19 103 ALA A CA 1
ATOM 762 C C . ALA A 1 103 ? -11.358 2.796 -0.723 1.00 95.19 103 ALA A C 1
ATOM 764 O O . ALA A 1 103 ? -10.518 3.687 -0.786 1.00 95.19 103 ALA A O 1
ATOM 765 N N . ALA A 1 104 ? -12.551 3.002 -0.175 1.00 95.44 104 ALA A N 1
ATOM 766 C CA . ALA A 1 104 ? -12.922 4.232 0.520 1.00 95.44 104 ALA A CA 1
ATOM 767 C C . ALA A 1 104 ? -13.342 3.883 1.955 1.00 95.44 104 ALA A C 1
ATOM 769 O O . ALA A 1 104 ? -14.536 3.863 2.254 1.00 95.44 104 ALA A O 1
ATOM 770 N N . PRO A 1 105 ? -12.384 3.531 2.838 1.00 93.50 105 PRO A N 1
ATOM 771 C CA . PRO A 1 105 ? -12.712 3.101 4.194 1.00 93.50 105 PRO A CA 1
ATOM 772 C C . PRO A 1 105 ? -13.266 4.243 5.055 1.00 93.50 105 PRO A C 1
ATOM 774 O O . PRO A 1 105 ? -13.886 3.963 6.073 1.00 93.50 105 PRO A O 1
ATOM 777 N N . HIS A 1 106 ? -13.070 5.503 4.646 1.00 87.81 106 HIS A N 1
ATOM 778 C CA . HIS A 1 106 ? -13.475 6.696 5.384 1.00 87.81 106 HIS A CA 1
ATOM 779 C C . HIS A 1 106 ? -14.129 7.739 4.462 1.00 87.81 106 HIS A C 1
ATOM 781 O O . HIS A 1 106 ? -13.479 8.394 3.646 1.00 87.81 106 HIS A O 1
ATOM 787 N N . GLY A 1 107 ? -15.437 7.938 4.638 1.00 85.19 107 GLY A N 1
ATOM 788 C CA . GLY A 1 107 ? -16.188 9.022 4.004 1.00 85.19 107 GLY A CA 1
ATOM 789 C C . GLY A 1 107 ? -16.100 9.077 2.469 1.00 85.19 107 GLY A C 1
ATOM 790 O O . GLY A 1 107 ? -15.967 8.068 1.784 1.00 85.19 107 GLY A O 1
ATOM 791 N N . LYS A 1 108 ? -16.246 10.289 1.914 1.00 91.19 108 LYS A N 1
ATOM 792 C CA . LYS A 1 108 ? -16.256 10.559 0.456 1.00 91.19 108 LYS A CA 1
ATOM 793 C C . LYS A 1 108 ? -15.111 11.466 -0.012 1.00 91.19 108 LYS A C 1
ATOM 795 O O . LYS A 1 108 ? -15.070 11.851 -1.176 1.00 91.19 108 LYS A O 1
ATOM 800 N N . GLN A 1 109 ? -14.235 11.882 0.903 1.00 89.75 109 GLN A N 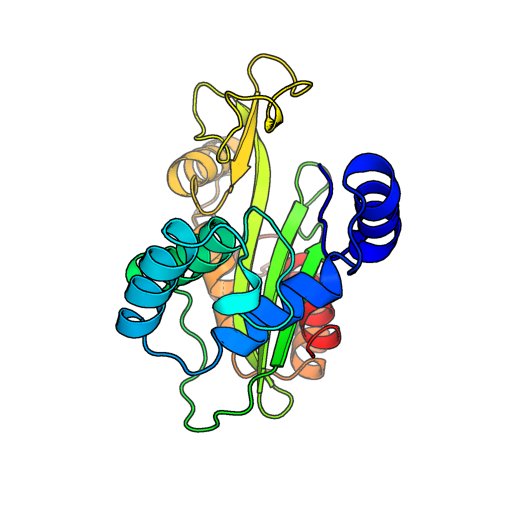1
ATOM 801 C CA . GLN A 1 109 ? -13.193 12.883 0.639 1.00 89.75 109 GLN A CA 1
ATOM 802 C C . GLN A 1 109 ? -11.814 12.270 0.385 1.00 89.75 109 GLN A C 1
ATOM 804 O O . GLN A 1 109 ? -10.873 12.992 0.052 1.00 89.75 109 GLN A O 1
ATOM 809 N N . SER A 1 110 ? -11.686 10.958 0.544 1.00 94.69 110 SER A N 1
ATOM 810 C CA . SER A 1 110 ? -10.428 10.238 0.441 1.00 94.69 110 SER A CA 1
ATOM 811 C C . SER A 1 110 ? -10.624 8.865 -0.195 1.00 94.69 110 SER A C 1
ATOM 813 O O . SER A 1 110 ? -11.743 8.374 -0.348 1.00 94.69 110 SER A O 1
ATOM 815 N N . PHE A 1 111 ? -9.511 8.252 -0.581 1.00 95.75 111 PHE A N 1
ATOM 816 C CA . PHE A 1 111 ? -9.442 6.833 -0.907 1.00 95.75 111 PHE A CA 1
ATOM 817 C C . PHE A 1 111 ? -8.209 6.227 -0.232 1.00 95.75 111 PHE A C 1
ATOM 819 O O . PHE A 1 111 ? -7.189 6.896 -0.068 1.00 95.75 111 PHE A O 1
ATOM 826 N N . GLY A 1 112 ? -8.300 4.963 0.158 1.00 96.00 112 GLY A N 1
ATOM 827 C CA . GLY A 1 112 ? -7.220 4.176 0.731 1.00 96.00 112 GLY A CA 1
ATOM 828 C C . GLY A 1 112 ? -6.560 3.260 -0.294 1.00 96.00 112 GLY A C 1
ATOM 829 O O . GLY A 1 112 ? -7.223 2.761 -1.205 1.00 96.00 112 GLY A O 1
ATOM 830 N N . ILE A 1 113 ? -5.266 3.010 -0.105 1.00 96.12 113 ILE A N 1
ATOM 831 C CA . ILE A 1 113 ? -4.558 1.851 -0.651 1.00 96.12 113 ILE A CA 1
ATOM 832 C C . ILE A 1 113 ? -4.368 0.875 0.507 1.00 96.12 113 ILE A C 1
ATOM 834 O O . ILE A 1 113 ? -3.772 1.227 1.526 1.00 96.12 113 ILE A O 1
ATOM 838 N N . ILE A 1 114 ? -4.896 -0.336 0.348 1.00 97.50 114 ILE A N 1
ATOM 839 C CA . ILE A 1 114 ? -4.867 -1.377 1.372 1.00 97.50 114 ILE A CA 1
ATOM 840 C C . ILE A 1 114 ? -4.117 -2.555 0.785 1.00 97.50 114 ILE A C 1
ATOM 842 O O . ILE A 1 114 ? -4.582 -3.144 -0.190 1.00 97.50 114 ILE A O 1
ATOM 846 N N . THR A 1 115 ? -2.969 -2.872 1.375 1.00 97.06 115 THR A N 1
ATOM 847 C CA . THR A 1 115 ? -2.146 -4.026 1.018 1.00 97.06 115 THR A CA 1
ATOM 848 C C . THR A 1 115 ? -2.204 -5.033 2.156 1.00 97.06 115 THR A C 1
ATOM 850 O O . THR A 1 115 ? -1.969 -4.681 3.314 1.00 97.06 115 THR A O 1
ATOM 853 N N . VAL A 1 116 ? -2.506 -6.284 1.833 1.00 98.44 116 VAL A N 1
ATOM 854 C CA . VAL A 1 116 ? -2.594 -7.390 2.782 1.00 98.44 116 VAL A CA 1
ATOM 855 C C . VAL A 1 116 ? -1.698 -8.519 2.308 1.00 98.44 116 VAL A C 1
ATOM 857 O O . VAL A 1 116 ? -1.858 -9.022 1.199 1.00 98.44 116 VAL A O 1
ATOM 860 N N . ALA A 1 117 ? -0.788 -8.937 3.179 1.00 97.31 117 ALA A N 1
ATOM 861 C CA . ALA A 1 117 ? -0.081 -10.195 3.034 1.00 97.31 117 ALA A CA 1
ATOM 862 C C . ALA A 1 117 ? -0.896 -11.297 3.719 1.00 97.31 117 ALA A C 1
ATOM 864 O O . ALA A 1 117 ? -1.322 -11.133 4.864 1.00 97.31 117 ALA A O 1
ATOM 865 N N . MET A 1 118 ? -1.088 -12.418 3.036 1.00 97.88 118 MET A N 1
ATOM 866 C CA . MET A 1 118 ? -1.805 -13.593 3.520 1.00 97.88 118 MET A CA 1
ATOM 867 C C . MET A 1 118 ? -0.847 -14.769 3.670 1.00 97.88 118 MET A C 1
ATOM 869 O O . MET A 1 118 ? 0.006 -15.009 2.814 1.00 97.88 118 MET A O 1
ATOM 873 N N . GLN A 1 119 ? -1.032 -15.536 4.738 1.00 96.56 119 GLN A N 1
ATOM 874 C CA . GLN A 1 119 ? -0.305 -16.774 4.985 1.00 96.56 119 GLN A CA 1
ATOM 875 C C . GLN A 1 119 ? -1.188 -17.750 5.760 1.00 96.56 119 GLN A C 1
ATOM 877 O O . GLN A 1 119 ? -1.811 -17.367 6.748 1.00 96.56 119 GLN A O 1
ATOM 882 N N . ASN A 1 120 ? -1.240 -19.015 5.334 1.00 94.44 120 ASN A N 1
ATOM 883 C CA . ASN A 1 120 ? -1.990 -20.076 6.021 1.00 94.44 120 ASN A CA 1
ATOM 884 C C . ASN A 1 120 ? -3.439 -19.677 6.368 1.00 94.44 120 ASN A C 1
ATOM 886 O O . ASN A 1 120 ? -3.903 -19.876 7.491 1.00 94.44 120 ASN A O 1
ATOM 890 N N . ASN A 1 121 ? -4.148 -19.078 5.399 1.00 94.88 121 ASN A N 1
ATOM 891 C CA . ASN A 1 121 ? -5.526 -18.576 5.536 1.00 94.88 121 ASN A CA 1
ATOM 892 C C . ASN A 1 121 ? -5.719 -17.463 6.595 1.00 94.88 121 ASN A C 1
ATOM 894 O O . ASN A 1 121 ? -6.836 -17.184 7.036 1.00 94.88 121 ASN A O 1
ATOM 898 N N . LYS A 1 122 ? -4.632 -16.811 7.010 1.00 97.81 122 LYS A N 1
ATOM 899 C CA . LYS A 1 122 ? -4.626 -15.712 7.976 1.00 97.81 122 LYS A CA 1
ATOM 900 C C . LYS A 1 122 ? -3.958 -14.477 7.392 1.00 97.81 122 LYS A C 1
ATOM 902 O O . LYS A 1 122 ? -3.095 -14.569 6.520 1.00 97.81 122 LYS A O 1
ATOM 907 N N . ILE A 1 123 ? -4.335 -13.323 7.925 1.00 98.50 123 ILE A N 1
ATOM 908 C CA . ILE A 1 123 ? -3.659 -12.054 7.675 1.00 98.50 123 ILE A CA 1
ATOM 909 C C . ILE A 1 123 ? -2.253 -12.139 8.276 1.00 98.50 123 ILE A C 1
ATOM 911 O O . ILE A 1 123 ? -2.095 -12.212 9.496 1.00 98.50 123 ILE A O 1
ATOM 915 N N . ALA A 1 124 ? -1.228 -12.131 7.433 1.00 97.88 124 ALA A N 1
ATOM 916 C CA . ALA A 1 124 ? 0.163 -12.106 7.865 1.00 97.88 124 ALA A CA 1
ATOM 917 C C . ALA A 1 124 ? 0.623 -10.679 8.181 1.00 97.88 124 ALA A C 1
ATOM 919 O O . ALA A 1 124 ? 1.327 -10.450 9.164 1.00 97.88 124 ALA A O 1
ATOM 920 N N . ASN A 1 125 ? 0.223 -9.717 7.350 1.00 97.81 125 ASN A N 1
ATOM 921 C CA . ASN A 1 125 ? 0.524 -8.306 7.545 1.00 97.81 125 ASN A CA 1
ATOM 922 C C . ASN A 1 125 ? -0.516 -7.427 6.849 1.00 97.81 125 ASN A C 1
ATOM 924 O O . ASN A 1 125 ? -1.099 -7.826 5.839 1.00 97.81 125 ASN A O 1
ATOM 928 N N . VAL A 1 126 ? -0.672 -6.201 7.335 1.00 98.12 126 VAL A N 1
ATOM 929 C CA . VAL A 1 126 ? -1.485 -5.159 6.710 1.00 98.12 126 VAL A CA 1
ATOM 930 C C . VAL A 1 126 ? -0.656 -3.882 6.589 1.00 98.12 126 VAL A C 1
ATOM 932 O O . VAL A 1 126 ? 0.048 -3.482 7.520 1.00 98.12 126 VAL A O 1
ATOM 935 N N . PHE A 1 127 ? -0.769 -3.210 5.447 1.00 96.81 127 PHE A N 1
ATOM 936 C CA . PHE A 1 127 ? -0.294 -1.847 5.253 1.00 96.81 127 PHE A CA 1
ATOM 937 C C . PHE A 1 127 ? -1.421 -0.992 4.673 1.00 96.81 127 PHE A C 1
ATOM 939 O O . PHE A 1 127 ? -2.006 -1.337 3.646 1.00 96.81 127 PHE A O 1
ATOM 946 N N . VAL A 1 128 ? -1.713 0.131 5.331 1.00 96.06 128 VAL A N 1
ATOM 947 C CA . VAL A 1 128 ? -2.744 1.085 4.908 1.00 96.06 128 VAL A CA 1
ATOM 948 C C . VAL A 1 128 ? -2.128 2.467 4.761 1.00 96.06 128 VAL A C 1
ATOM 950 O O . VAL A 1 128 ? -1.438 2.960 5.660 1.00 96.06 128 VAL A O 1
ATOM 953 N N . ASP A 1 129 ? -2.439 3.109 3.641 1.00 96.44 129 ASP A N 1
ATOM 954 C CA . ASP A 1 129 ? -2.325 4.552 3.477 1.00 96.44 129 ASP A CA 1
ATOM 955 C C . ASP A 1 129 ? -3.626 5.104 2.896 1.00 96.44 129 ASP A C 1
ATOM 957 O O . ASP A 1 129 ? -4.341 4.413 2.171 1.00 96.44 129 ASP A O 1
ATOM 961 N N . GLU A 1 130 ? -3.939 6.352 3.211 1.00 96.56 130 GLU A N 1
ATOM 962 C CA . GLU A 1 130 ? -5.123 7.039 2.716 1.00 96.56 130 GLU A CA 1
ATOM 963 C C . GLU A 1 130 ? -4.730 8.382 2.118 1.00 96.56 130 GLU A C 1
ATOM 965 O O . GLU A 1 130 ? -3.905 9.111 2.659 1.00 96.56 130 GLU A O 1
ATOM 970 N N . PHE A 1 131 ? -5.336 8.713 0.987 1.00 96.94 131 PHE A N 1
ATOM 971 C CA . PHE A 1 131 ? -4.995 9.877 0.193 1.00 96.94 131 PHE A CA 1
ATOM 972 C C . PHE A 1 131 ? -6.190 10.814 0.116 1.00 96.94 131 PHE A C 1
ATOM 974 O O . PHE A 1 131 ? -7.314 10.396 -0.164 1.00 96.94 131 PHE A O 1
ATOM 981 N N . GLN A 1 132 ? -5.941 12.096 0.358 1.00 95.88 132 GLN A N 1
ATOM 982 C CA . GLN A 1 132 ? -6.967 13.131 0.385 1.00 95.88 132 GLN A CA 1
ATOM 983 C C . GLN A 1 132 ? -6.431 14.421 -0.230 1.00 95.88 132 GLN A C 1
ATOM 985 O O . GLN A 1 132 ? -5.246 14.729 -0.106 1.00 95.88 132 GLN A O 1
ATOM 990 N N . TYR A 1 133 ? -7.304 15.188 -0.884 1.00 96.44 133 TYR A N 1
ATOM 991 C CA . TYR A 1 133 ? -6.962 16.553 -1.269 1.00 96.44 133 TYR A CA 1
ATOM 992 C C . TYR A 1 133 ? -6.938 17.462 -0.038 1.00 96.44 133 TYR A C 1
ATOM 994 O O . TYR A 1 133 ? -7.929 17.570 0.685 1.00 96.44 133 TYR A O 1
ATOM 1002 N N . THR A 1 134 ? -5.812 18.129 0.189 1.00 96.00 134 THR A N 1
ATOM 1003 C CA . THR A 1 134 ? -5.555 18.972 1.365 1.00 96.00 134 THR A CA 1
ATOM 1004 C C . THR A 1 134 ? -4.922 20.307 0.963 1.00 96.00 134 THR A C 1
ATOM 1006 O O . THR A 1 134 ? -4.377 20.407 -0.139 1.00 96.00 134 THR A O 1
ATOM 1009 N N . PRO A 1 135 ? -4.950 21.342 1.824 1.00 96.25 135 PRO A N 1
ATOM 1010 C CA . PRO A 1 135 ? -4.292 22.617 1.538 1.00 96.25 135 PRO A CA 1
ATOM 1011 C C . PRO A 1 135 ? -2.788 22.453 1.281 1.00 96.25 135 PRO A C 1
ATOM 1013 O O . PRO A 1 135 ? -2.070 21.875 2.100 1.00 96.25 135 PRO A O 1
ATOM 1016 N N . SER A 1 136 ? -2.296 23.001 0.170 1.00 95.94 136 SER A N 1
ATOM 1017 C CA . SER A 1 136 ? -0.888 22.873 -0.241 1.00 95.94 136 SER A CA 1
ATOM 1018 C C . SER A 1 136 ? 0.091 23.585 0.696 1.00 95.94 136 SER A C 1
ATOM 1020 O O . SER A 1 136 ? 1.260 23.227 0.752 1.00 95.94 136 SER A O 1
ATOM 1022 N N . ALA A 1 137 ? -0.383 24.578 1.452 1.00 95.69 137 ALA A N 1
ATOM 1023 C CA . ALA A 1 137 ? 0.430 25.326 2.409 1.00 95.69 137 ALA A CA 1
ATOM 1024 C C . ALA A 1 137 ? 0.813 24.515 3.662 1.00 95.69 137 ALA A C 1
ATOM 1026 O O . ALA A 1 137 ? 1.698 24.925 4.407 1.00 95.69 137 ALA A O 1
ATOM 1027 N N . THR A 1 138 ? 0.132 23.396 3.929 1.00 96.06 138 THR A N 1
ATOM 1028 C CA . THR A 1 138 ? 0.300 22.622 5.174 1.00 96.06 138 THR A CA 1
ATOM 1029 C C . THR A 1 138 ? 0.718 21.175 4.925 1.00 96.06 138 THR A C 1
ATOM 1031 O O . THR A 1 138 ? 1.300 20.551 5.809 1.00 96.06 138 THR A O 1
ATOM 1034 N N . PHE A 1 139 ? 0.433 20.633 3.741 1.00 98.00 139 PHE A N 1
ATOM 1035 C CA . PHE A 1 139 ? 0.636 19.222 3.428 1.00 98.00 139 PHE A CA 1
ATOM 1036 C C . PHE A 1 139 ? 1.668 19.032 2.323 1.00 98.00 139 PHE A C 1
ATOM 1038 O O . PHE A 1 139 ? 1.632 19.707 1.295 1.00 98.00 139 PHE A O 1
ATOM 1045 N N . GLY A 1 140 ? 2.544 18.049 2.516 1.00 96.88 140 GLY A N 1
ATOM 1046 C CA . GLY A 1 140 ? 3.404 17.515 1.474 1.00 96.88 140 GLY A CA 1
ATOM 1047 C C . GLY A 1 140 ? 2.582 16.765 0.428 1.00 96.88 140 GLY A C 1
ATOM 1048 O O . GLY A 1 140 ? 1.758 15.904 0.755 1.00 96.88 140 GLY A O 1
ATOM 1049 N N . ALA A 1 141 ? 2.816 17.102 -0.836 1.00 96.75 141 ALA A N 1
ATOM 1050 C CA . ALA A 1 141 ? 2.167 16.476 -1.977 1.00 96.75 141 ALA A CA 1
ATOM 1051 C C . ALA A 1 141 ? 2.806 15.123 -2.332 1.00 96.75 141 ALA A C 1
ATOM 1053 O O . ALA A 1 141 ? 3.938 14.830 -1.942 1.00 96.75 141 ALA A O 1
ATOM 1054 N N . LEU A 1 142 ? 2.106 14.313 -3.130 1.00 95.25 142 LEU A N 1
ATOM 1055 C CA . LEU A 1 142 ? 2.707 13.126 -3.744 1.00 95.25 142 LEU A CA 1
ATOM 1056 C C . LEU A 1 142 ? 3.836 13.499 -4.723 1.00 95.25 142 LEU A C 1
ATOM 1058 O O . LEU A 1 142 ? 3.817 14.603 -5.282 1.00 95.25 142 LEU A O 1
ATOM 1062 N N . PRO A 1 143 ? 4.784 12.583 -5.000 1.00 93.44 143 PRO A N 1
ATOM 1063 C CA . PRO A 1 143 ? 5.797 12.794 -6.028 1.00 93.44 143 PRO A CA 1
ATOM 1064 C C . PRO A 1 143 ? 5.191 13.239 -7.365 1.00 93.44 143 PRO A C 1
ATOM 1066 O O . PRO A 1 143 ? 4.121 12.775 -7.759 1.00 93.44 143 PRO A O 1
ATOM 1069 N N . ASN A 1 144 ? 5.894 14.129 -8.069 1.00 94.69 144 ASN A N 1
ATOM 1070 C CA . ASN A 1 144 ? 5.488 14.723 -9.349 1.00 94.69 144 ASN A CA 1
ATOM 1071 C C . ASN A 1 144 ? 4.239 15.625 -9.304 1.00 94.69 144 ASN A C 1
ATOM 1073 O O . ASN A 1 144 ? 3.764 16.047 -10.360 1.00 94.69 144 ASN A O 1
ATOM 1077 N N . SER A 1 145 ? 3.706 15.963 -8.124 1.00 94.81 145 SER A N 1
ATOM 1078 C CA . SER A 1 145 ? 2.570 16.898 -8.015 1.00 94.81 145 SER A CA 1
ATOM 1079 C C . SER A 1 145 ? 2.907 18.330 -8.452 1.00 94.81 145 SER A C 1
ATOM 1081 O O . SER A 1 145 ? 2.004 19.109 -8.725 1.00 94.81 145 SER A O 1
ATOM 1083 N N . ASP A 1 146 ? 4.188 18.685 -8.543 1.00 93.56 146 ASP A N 1
ATOM 1084 C CA . ASP A 1 146 ? 4.693 19.935 -9.128 1.00 93.56 146 ASP A CA 1
ATOM 1085 C C . ASP A 1 146 ? 4.956 19.825 -10.646 1.00 93.56 146 ASP A C 1
ATOM 1087 O O . ASP A 1 146 ? 5.399 20.785 -11.278 1.00 93.56 146 ASP A O 1
ATOM 1091 N N . LYS A 1 147 ? 4.716 18.646 -11.235 1.00 95.31 147 LYS A N 1
ATOM 1092 C CA . LYS A 1 147 ? 4.880 18.331 -12.661 1.00 95.31 147 LYS A CA 1
ATOM 1093 C C . LYS A 1 147 ? 3.520 18.029 -13.302 1.00 95.31 147 LYS A C 1
ATOM 1095 O O . LYS A 1 147 ? 2.464 18.410 -12.800 1.00 95.31 147 LYS A O 1
ATOM 1100 N N . ASP A 1 148 ? 3.537 17.302 -14.417 1.00 93.44 148 ASP A N 1
ATOM 1101 C CA . ASP A 1 148 ? 2.344 16.949 -15.188 1.00 93.44 148 ASP A CA 1
ATOM 1102 C C . ASP A 1 148 ? 1.297 16.162 -14.395 1.00 93.44 148 ASP A C 1
ATOM 1104 O O . ASP A 1 148 ? 0.107 16.311 -14.658 1.00 93.44 148 ASP A O 1
ATOM 1108 N N . PHE A 1 149 ? 1.708 15.373 -13.398 1.00 92.44 149 PHE A N 1
ATOM 1109 C CA . PHE A 1 149 ? 0.770 14.639 -12.546 1.00 92.44 149 PHE A CA 1
ATOM 1110 C C . PHE A 1 149 ? -0.136 15.574 -11.726 1.00 92.44 149 PHE A C 1
ATOM 1112 O O . PHE A 1 149 ? -1.289 15.234 -11.468 1.00 92.44 149 PHE A O 1
ATOM 1119 N N . GLY A 1 150 ? 0.357 16.759 -11.352 1.00 93.12 150 GLY A N 1
ATOM 1120 C CA . GLY A 1 150 ? -0.420 17.761 -10.624 1.00 93.12 150 GLY A CA 1
ATOM 1121 C C . GLY A 1 150 ? -1.344 18.613 -11.493 1.00 93.12 150 GLY A C 1
ATOM 1122 O O . GLY A 1 150 ? -2.186 19.341 -10.960 1.00 93.12 150 GLY A O 1
ATOM 1123 N N . LYS A 1 151 ? -1.226 18.540 -12.827 1.00 93.50 151 LYS A N 1
ATOM 1124 C CA . LYS A 1 151 ? -2.075 19.323 -13.734 1.00 93.50 151 LYS A CA 1
ATOM 1125 C C . LYS A 1 151 ? -3.546 18.944 -13.535 1.00 93.50 151 LYS A C 1
ATOM 1127 O O . LYS A 1 151 ? -3.914 17.773 -13.555 1.00 93.50 151 LYS A O 1
ATOM 1132 N N . GLY A 1 152 ? -4.397 19.953 -13.352 1.00 90.75 152 GLY A N 1
ATOM 1133 C CA . GLY A 1 152 ? -5.838 19.777 -13.129 1.00 90.75 152 GLY A CA 1
ATOM 1134 C C . GLY A 1 152 ? -6.250 19.580 -11.666 1.00 90.75 152 GLY A C 1
ATOM 1135 O O . GLY A 1 152 ? -7.445 19.516 -11.383 1.00 90.75 152 GLY A O 1
ATOM 1136 N N . ILE A 1 153 ? -5.303 19.534 -10.722 1.00 93.00 153 ILE A N 1
ATOM 1137 C CA . ILE A 1 153 ? -5.622 19.644 -9.294 1.00 93.00 153 ILE A CA 1
ATOM 1138 C C . ILE A 1 153 ? -6.053 21.086 -8.993 1.00 93.00 153 ILE A C 1
ATOM 1140 O O . ILE A 1 153 ? -5.479 22.047 -9.508 1.00 93.00 153 ILE A O 1
ATOM 1144 N N . LYS A 1 154 ? -7.088 21.245 -8.158 1.00 95.12 154 LYS A N 1
ATOM 1145 C CA . LYS A 1 154 ? -7.604 22.559 -7.754 1.00 95.12 154 LYS A CA 1
ATOM 1146 C C . LYS A 1 154 ? -6.482 23.410 -7.146 1.00 95.12 154 LYS A C 1
ATOM 1148 O O . LYS A 1 154 ? -5.783 22.955 -6.240 1.00 95.12 154 LYS A O 1
ATOM 1153 N N . SER A 1 155 ? -6.367 24.660 -7.600 1.00 95.00 155 SER A N 1
ATOM 1154 C CA . SER A 1 155 ? -5.390 25.618 -7.065 1.00 95.00 155 SER A CA 1
ATOM 1155 C C . SER A 1 155 ? -5.478 25.729 -5.537 1.00 95.00 155 SER A C 1
ATOM 1157 O O . SER A 1 155 ? -6.572 25.723 -4.966 1.00 95.00 155 SER A O 1
ATOM 1159 N N . GLY A 1 156 ? -4.319 25.795 -4.878 1.00 95.88 156 GLY A N 1
ATOM 1160 C CA . GLY A 1 156 ? -4.195 25.814 -3.416 1.00 95.88 156 GLY A CA 1
ATOM 1161 C C . GLY A 1 156 ? -4.383 24.455 -2.730 1.00 95.88 156 GLY A C 1
ATOM 1162 O O . GLY A 1 156 ? -4.387 24.391 -1.499 1.00 95.88 156 GLY A O 1
ATOM 1163 N N . THR A 1 157 ? -4.537 23.363 -3.488 1.00 96.69 157 THR A N 1
ATOM 1164 C CA . THR A 1 157 ? -4.668 22.006 -2.940 1.00 96.69 157 THR A CA 1
ATOM 1165 C C . THR A 1 157 ? -3.644 21.046 -3.533 1.00 96.69 157 THR A C 1
ATOM 1167 O O . THR A 1 157 ? -3.148 21.251 -4.637 1.00 96.69 157 THR A O 1
ATOM 1170 N N . VAL A 1 158 ? -3.337 19.986 -2.791 1.00 96.69 158 VAL A N 1
ATOM 1171 C CA . VAL A 1 158 ? -2.483 18.869 -3.214 1.00 96.69 158 VAL A CA 1
ATOM 1172 C C . VAL A 1 158 ? -3.156 17.558 -2.851 1.00 96.69 158 VAL A C 1
ATOM 1174 O O . VAL A 1 158 ? -3.885 17.497 -1.864 1.00 96.69 158 VAL A O 1
ATOM 1177 N N . LEU A 1 159 ? -2.910 16.502 -3.627 1.00 96.69 159 LEU A N 1
ATOM 1178 C CA . LEU A 1 159 ? -3.207 15.148 -3.170 1.00 96.69 159 LEU A CA 1
ATOM 1179 C C . LEU A 1 159 ? -2.109 14.745 -2.179 1.00 96.69 159 LEU A C 1
ATOM 1181 O O . LEU A 1 159 ? -0.932 14.748 -2.541 1.00 96.69 159 LEU A O 1
ATOM 1185 N N . ALA A 1 160 ? -2.483 14.437 -0.941 1.00 97.38 160 ALA A N 1
ATOM 1186 C CA . ALA A 1 160 ? -1.555 14.127 0.139 1.00 97.38 160 ALA A CA 1
ATOM 1187 C C . ALA A 1 160 ? -1.815 12.728 0.701 1.00 97.38 160 ALA A C 1
ATOM 1189 O O . ALA A 1 160 ? -2.966 12.343 0.903 1.00 97.38 160 ALA A O 1
ATOM 1190 N N . SER A 1 161 ? -0.736 11.997 0.988 1.00 97.38 161 SER A N 1
ATOM 1191 C CA . SER A 1 161 ? -0.763 10.778 1.806 1.00 97.38 161 SER A CA 1
ATOM 1192 C C . SER A 1 161 ? -0.961 11.157 3.272 1.00 97.38 161 SER A C 1
ATOM 1194 O O . SER A 1 161 ? -0.228 12.004 3.797 1.00 97.38 161 SER A O 1
ATOM 1196 N N . LYS A 1 162 ? -1.924 10.529 3.949 1.00 97.00 162 LYS A N 1
ATOM 1197 C CA . LYS A 1 162 ? -2.148 10.705 5.386 1.00 97.00 162 LYS A CA 1
ATOM 1198 C C . LYS A 1 162 ? -1.039 10.065 6.194 1.00 97.00 162 LYS A C 1
ATOM 1200 O O . LYS A 1 162 ? -0.666 10.638 7.210 1.00 97.00 162 LYS A O 1
ATOM 1205 N N . ARG A 1 163 ? -0.449 8.954 5.743 1.00 95.94 163 ARG A N 1
ATOM 1206 C CA . ARG A 1 163 ? 0.690 8.350 6.441 1.00 95.94 163 ARG A CA 1
ATOM 1207 C C . ARG A 1 163 ? 1.930 9.243 6.367 1.00 95.94 163 ARG A C 1
ATOM 1209 O O . ARG A 1 163 ? 2.498 9.569 7.408 1.00 95.94 163 ARG A O 1
ATOM 1216 N N . ALA A 1 164 ? 2.299 9.724 5.177 1.00 95.94 164 ALA A N 1
ATOM 1217 C CA . ALA A 1 164 ? 3.443 10.625 4.995 1.00 95.94 164 ALA A CA 1
ATOM 1218 C C . ALA A 1 164 ? 3.244 11.985 5.688 1.00 95.94 164 ALA A C 1
ATOM 1220 O O . ALA A 1 164 ? 4.202 12.589 6.161 1.00 95.94 164 ALA A O 1
ATOM 1221 N N . ASN A 1 165 ? 1.994 12.447 5.796 1.00 97.75 165 ASN A N 1
ATOM 1222 C CA . ASN A 1 165 ? 1.630 13.692 6.474 1.00 97.75 165 ASN A CA 1
ATOM 1223 C C . ASN A 1 165 ? 0.976 13.465 7.847 1.00 97.75 165 ASN A C 1
ATOM 1225 O O . ASN A 1 165 ? 0.225 14.326 8.308 1.00 97.75 165 ASN A O 1
ATOM 1229 N N . SER A 1 166 ? 1.244 12.338 8.519 1.00 96.81 166 SER A N 1
ATOM 1230 C CA . SER A 1 166 ? 0.474 11.921 9.705 1.00 96.81 166 SER A CA 1
ATOM 1231 C C . SER A 1 166 ? 0.454 12.980 10.803 1.00 96.81 166 SER A C 1
ATOM 1233 O O . SER A 1 166 ? -0.600 13.253 11.371 1.00 96.81 166 SER A O 1
ATOM 1235 N N . LYS A 1 167 ? 1.576 13.670 11.044 1.00 96.81 167 LYS A N 1
ATOM 1236 C CA . LYS A 1 167 ? 1.639 14.774 12.013 1.00 96.81 167 LYS A CA 1
ATOM 1237 C C . LYS A 1 167 ? 0.686 15.920 11.650 1.00 96.81 167 LYS A C 1
ATOM 1239 O O . LYS A 1 167 ? -0.105 16.344 12.489 1.00 96.81 167 LYS A O 1
ATOM 1244 N N . ALA A 1 168 ? 0.747 16.408 10.410 1.00 97.50 168 ALA A N 1
ATOM 1245 C CA . ALA A 1 168 ? -0.095 17.509 9.941 1.00 97.50 168 ALA A CA 1
ATOM 1246 C C . ALA A 1 168 ? -1.579 17.112 9.909 1.00 97.50 168 ALA A C 1
ATOM 1248 O O . ALA A 1 168 ? -2.439 17.871 10.353 1.00 97.50 168 ALA A O 1
ATOM 1249 N N . TYR A 1 169 ? -1.881 15.895 9.451 1.00 97.00 169 TYR A N 1
ATOM 1250 C CA . TYR A 1 169 ? -3.249 15.387 9.415 1.00 97.00 169 TYR A CA 1
ATOM 1251 C C . TYR A 1 169 ? -3.818 15.170 10.826 1.00 97.00 169 TYR A C 1
ATOM 1253 O O . TYR A 1 169 ? -4.953 15.549 11.103 1.00 97.00 169 TYR A O 1
ATOM 1261 N N . SER A 1 170 ? -3.018 14.638 11.752 1.00 97.50 170 SER A N 1
ATOM 1262 C CA . SER A 1 170 ? -3.430 14.443 13.148 1.00 97.50 170 SER A CA 1
ATOM 1263 C C . SER A 1 170 ? -3.686 15.771 13.857 1.00 97.50 170 SER A C 1
ATOM 1265 O O . SER A 1 170 ? -4.647 15.874 14.609 1.00 97.50 170 SER A O 1
ATOM 1267 N N . ALA A 1 171 ? -2.910 16.820 13.560 1.00 97.06 171 ALA A N 1
ATOM 1268 C CA . ALA A 1 171 ? -3.186 18.161 14.073 1.00 97.06 171 ALA A CA 1
ATOM 1269 C C . ALA A 1 171 ? -4.563 18.684 13.619 1.00 97.06 171 ALA A C 1
ATOM 1271 O O . ALA A 1 171 ? -5.294 19.265 14.425 1.00 97.06 171 ALA A O 1
ATOM 1272 N N . LEU A 1 172 ? -4.958 18.427 12.363 1.00 94.56 172 LEU A N 1
ATOM 1273 C CA . LEU A 1 172 ? -6.319 18.723 11.901 1.00 94.56 172 LEU A CA 1
ATOM 1274 C C . LEU A 1 172 ? -7.362 17.888 12.648 1.00 94.56 172 LEU A C 1
ATOM 1276 O O . LEU A 1 172 ? -8.355 18.441 13.108 1.00 94.56 172 LEU A O 1
ATOM 1280 N N . MET A 1 173 ? -7.138 16.584 12.822 1.00 94.94 173 MET A N 1
ATOM 1281 C CA . MET A 1 173 ? -8.068 15.726 13.565 1.00 94.94 173 MET A CA 1
ATOM 1282 C C . MET A 1 173 ? -8.261 16.192 15.015 1.00 94.94 173 MET A C 1
ATOM 1284 O O . MET A 1 173 ? -9.387 16.236 15.504 1.00 94.94 173 MET A O 1
ATOM 1288 N N . THR A 1 174 ? -7.193 16.579 15.713 1.00 96.25 174 THR A N 1
ATOM 1289 C CA . THR A 1 174 ? -7.292 17.122 17.073 1.00 96.25 174 THR A CA 1
ATOM 1290 C C . THR A 1 174 ? -8.047 18.449 17.086 1.00 96.25 174 THR A C 1
ATOM 1292 O O . THR A 1 174 ? -8.903 18.666 17.943 1.00 96.25 174 THR A O 1
ATOM 1295 N N . LYS A 1 175 ? -7.786 19.340 16.124 1.00 95.81 175 LYS A N 1
ATOM 1296 C CA . LYS A 1 175 ? -8.455 20.643 16.053 1.00 95.81 175 LYS A CA 1
ATOM 1297 C C . LYS A 1 175 ? -9.954 20.505 15.769 1.00 95.81 175 LYS A C 1
ATOM 1299 O O . LYS A 1 175 ? -10.762 21.047 16.531 1.00 95.81 175 LYS A O 1
ATOM 1304 N N . GLU A 1 176 ? -10.289 19.781 14.704 1.00 92.38 176 GLU A N 1
ATOM 1305 C CA . GLU A 1 176 ? -11.627 19.726 14.103 1.00 92.38 176 GLU A CA 1
ATOM 1306 C C . GLU A 1 176 ? -12.514 18.636 14.727 1.00 92.38 176 GLU A C 1
ATOM 1308 O O . GLU A 1 176 ? -13.717 18.827 14.861 1.00 92.38 176 GLU A O 1
ATOM 1313 N N . ALA A 1 177 ? -11.931 17.513 15.159 1.00 91.06 177 ALA A N 1
ATOM 1314 C CA . ALA A 1 177 ? -12.666 16.359 15.689 1.00 91.06 177 ALA A CA 1
ATOM 1315 C C . ALA A 1 177 ? -12.313 16.009 17.145 1.00 91.06 177 ALA A C 1
ATOM 1317 O O . ALA A 1 177 ? -12.780 14.995 17.659 1.00 91.06 177 ALA A O 1
ATOM 1318 N N . LYS A 1 178 ? -11.481 16.823 17.818 1.00 94.50 178 LYS A N 1
ATOM 1319 C CA . LYS A 1 178 ? -11.002 16.579 19.197 1.00 94.50 178 LYS A CA 1
ATOM 1320 C C . LYS A 1 178 ? -10.382 15.190 19.376 1.00 94.50 178 LYS A C 1
ATOM 1322 O O . LYS A 1 178 ? -10.453 14.602 20.452 1.00 94.50 178 LYS A O 1
ATOM 1327 N N . ALA A 1 179 ? -9.766 14.674 18.310 1.00 94.44 179 ALA A N 1
ATOM 1328 C CA . ALA A 1 179 ? -9.128 13.369 18.327 1.00 94.44 179 ALA A CA 1
ATOM 1329 C C . ALA A 1 179 ? -7.985 13.329 19.349 1.00 94.44 179 ALA A C 1
ATOM 1331 O O . ALA A 1 179 ? -7.141 14.230 19.389 1.00 94.44 179 ALA A O 1
ATOM 1332 N N . THR A 1 180 ? -7.965 12.259 20.142 1.00 92.88 180 THR A N 1
ATOM 1333 C CA . THR A 1 180 ? -6.938 11.977 21.157 1.00 92.88 180 THR A CA 1
ATOM 1334 C C . THR A 1 180 ? -5.856 11.023 20.664 1.00 92.88 180 THR A C 1
ATOM 1336 O O . THR A 1 180 ? -4.813 10.924 21.295 1.00 92.88 180 THR A O 1
ATOM 1339 N N . HIS A 1 181 ? -6.103 10.341 19.544 1.00 95.56 181 HIS A N 1
ATOM 1340 C CA . HIS A 1 181 ? -5.146 9.479 18.859 1.00 95.56 181 HIS A CA 1
ATOM 1341 C C . HIS A 1 181 ? -4.840 10.070 17.483 1.00 95.56 181 HIS A C 1
ATOM 1343 O O . HIS A 1 181 ? -5.722 10.598 16.796 1.00 95.56 181 HIS A O 1
ATOM 1349 N N . THR A 1 182 ? -3.588 9.952 17.069 1.00 97.12 182 THR A N 1
ATOM 1350 C CA . THR A 1 182 ? -3.116 10.309 15.735 1.00 97.12 182 THR A CA 1
ATOM 1351 C C . THR A 1 182 ? -3.713 9.393 14.672 1.00 97.12 182 THR A C 1
ATOM 1353 O O . THR A 1 182 ? -4.211 8.298 14.949 1.00 97.12 182 THR A O 1
ATOM 1356 N N . TRP A 1 183 ? -3.645 9.824 13.413 1.00 96.31 183 TRP A N 1
ATOM 1357 C CA . TRP A 1 183 ? -4.101 8.995 12.301 1.00 96.31 183 TRP A CA 1
ATOM 1358 C C . TRP A 1 183 ? -3.319 7.679 12.212 1.00 96.31 183 TRP A C 1
ATOM 1360 O O . TRP A 1 183 ? -3.915 6.623 12.007 1.00 96.31 183 TRP A O 1
ATOM 1370 N N . ILE A 1 184 ? -1.997 7.737 12.419 1.00 96.00 184 ILE A N 1
ATOM 1371 C CA . ILE A 1 184 ? -1.134 6.554 12.343 1.00 96.00 184 ILE A CA 1
ATOM 1372 C C . ILE A 1 184 ? -1.381 5.580 13.498 1.00 96.00 184 ILE A C 1
ATOM 1374 O O . ILE A 1 184 ? -1.474 4.391 13.234 1.00 96.00 184 ILE A O 1
ATOM 1378 N N . GLU A 1 185 ? -1.596 6.052 14.733 1.00 96.81 185 GLU A N 1
ATOM 1379 C CA . GLU A 1 185 ? -1.937 5.171 15.866 1.00 96.81 185 GLU A CA 1
ATOM 1380 C C . GLU A 1 185 ? -3.226 4.392 15.603 1.00 96.81 185 GLU A C 1
ATOM 1382 O O . GLU A 1 185 ? -3.276 3.184 15.815 1.00 96.81 185 GLU A O 1
ATOM 1387 N N . ASN A 1 186 ? -4.252 5.061 15.071 1.00 97.12 186 ASN A N 1
ATOM 1388 C CA . ASN A 1 186 ? -5.493 4.394 14.692 1.00 97.12 186 ASN A CA 1
ATOM 1389 C C . ASN A 1 186 ? -5.276 3.378 13.562 1.00 97.12 186 ASN A C 1
ATOM 1391 O O . ASN A 1 186 ? -5.721 2.236 13.666 1.00 97.12 186 ASN A O 1
ATOM 1395 N N . SER A 1 187 ? -4.601 3.785 12.481 1.00 96.44 187 SER A N 1
ATOM 1396 C CA . SER A 1 187 ? -4.339 2.908 11.335 1.00 96.44 187 SER A CA 1
ATOM 1397 C C . SER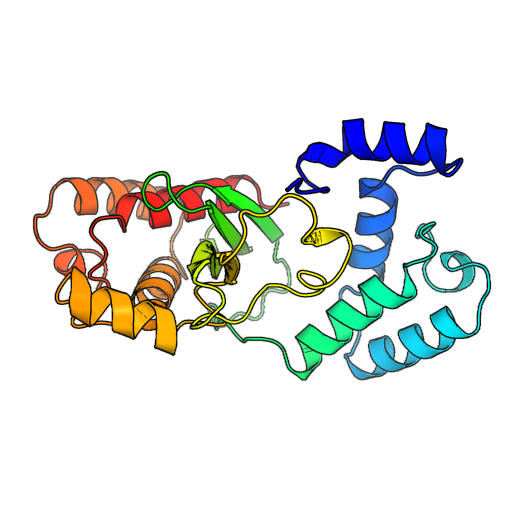 A 1 187 ? -3.517 1.681 11.734 1.00 96.44 187 SER A C 1
ATOM 1399 O O . SER A 1 187 ? -3.823 0.579 11.279 1.00 96.44 187 SER A O 1
ATOM 1401 N N . ASP A 1 188 ? -2.490 1.862 12.565 1.00 96.88 188 ASP A N 1
ATOM 1402 C CA . ASP A 1 188 ? -1.607 0.789 13.015 1.00 96.88 188 ASP A CA 1
ATOM 1403 C C . ASP A 1 188 ? -2.322 -0.128 14.017 1.00 96.88 188 ASP A C 1
ATOM 1405 O O . ASP A 1 188 ? -2.156 -1.342 13.937 1.00 96.88 188 ASP A O 1
ATOM 1409 N N . ALA A 1 189 ? -3.184 0.401 14.894 1.00 97.69 189 ALA A N 1
ATOM 1410 C CA . ALA A 1 189 ? -4.005 -0.416 15.792 1.00 97.69 189 ALA A CA 1
ATOM 1411 C C . ALA A 1 189 ? -4.976 -1.327 15.023 1.00 97.69 189 ALA A C 1
ATOM 1413 O O . ALA A 1 189 ? -5.117 -2.506 15.350 1.00 97.69 189 ALA A O 1
ATOM 1414 N N . ILE A 1 190 ? -5.609 -0.815 13.962 1.00 98.31 190 ILE A N 1
ATOM 1415 C CA . ILE A 1 190 ? -6.502 -1.610 13.104 1.00 98.31 190 ILE A CA 1
ATOM 1416 C C . ILE A 1 190 ? -5.712 -2.692 12.351 1.00 98.31 190 ILE A C 1
ATOM 1418 O O . ILE A 1 190 ? -6.139 -3.847 12.312 1.00 98.31 190 ILE A O 1
ATOM 1422 N N . ALA A 1 191 ? -4.549 -2.345 11.789 1.00 97.88 191 ALA A N 1
ATOM 1423 C CA . ALA A 1 191 ? -3.661 -3.297 11.120 1.00 97.88 191 ALA A CA 1
ATOM 1424 C C . ALA A 1 191 ? -3.179 -4.400 12.081 1.00 97.88 191 ALA A C 1
ATOM 1426 O O . ALA A 1 191 ? -3.288 -5.587 11.775 1.00 97.88 191 ALA A O 1
ATOM 1427 N N . ALA A 1 192 ? -2.723 -4.021 13.276 1.00 97.69 192 ALA A N 1
ATOM 1428 C CA . ALA A 1 192 ? -2.270 -4.949 14.305 1.00 97.69 192 ALA A CA 1
ATOM 1429 C C . ALA A 1 192 ? -3.398 -5.859 14.806 1.00 97.69 192 ALA A C 1
ATOM 1431 O O . ALA A 1 192 ? -3.175 -7.049 15.020 1.00 97.69 192 ALA A O 1
ATOM 1432 N N . PHE A 1 193 ? -4.619 -5.335 14.949 1.00 98.44 193 PHE A N 1
ATOM 1433 C CA . PHE A 1 193 ? -5.784 -6.150 15.280 1.00 98.44 193 PHE A CA 1
ATOM 1434 C C . PHE A 1 193 ? -6.075 -7.195 14.202 1.00 98.44 193 PHE A C 1
ATOM 1436 O O . PHE A 1 193 ? -6.461 -8.316 14.542 1.00 98.44 193 PHE A O 1
ATOM 1443 N N . ALA A 1 194 ? -5.905 -6.844 12.924 1.00 98.56 194 ALA A N 1
ATOM 1444 C CA . ALA A 1 194 ? -6.165 -7.754 11.820 1.00 98.56 194 ALA A CA 1
ATOM 1445 C C . ALA A 1 194 ? -5.121 -8.873 11.702 1.00 98.56 194 ALA A C 1
ATOM 1447 O O . ALA A 1 194 ? -5.478 -10.005 11.374 1.00 98.56 194 ALA A O 1
ATOM 1448 N N . ASN A 1 195 ? -3.856 -8.580 12.007 1.00 98.12 195 ASN A N 1
ATOM 1449 C CA . ASN A 1 195 ? -2.767 -9.552 11.958 1.00 98.12 195 ASN A CA 1
ATOM 1450 C C . ASN A 1 195 ? -3.083 -10.817 12.784 1.00 98.12 195 ASN A C 1
ATOM 1452 O O . ASN A 1 195 ? -3.550 -10.763 13.922 1.00 98.12 195 ASN A O 1
ATOM 1456 N N . GLY A 1 196 ? -2.833 -11.983 12.186 1.00 97.75 196 GLY A N 1
ATOM 1457 C CA . GLY A 1 196 ? -3.067 -13.304 12.772 1.00 97.75 196 GLY A CA 1
ATOM 1458 C C . GLY A 1 196 ? -4.516 -13.804 12.724 1.00 97.75 196 GLY A C 1
ATOM 1459 O O . GLY A 1 196 ? -4.749 -14.966 13.073 1.00 97.75 196 GLY A O 1
ATOM 1460 N N . LYS A 1 197 ? -5.475 -12.980 12.281 1.00 98.62 197 LYS A N 1
ATOM 1461 C CA . LYS A 1 197 ? -6.883 -13.373 12.129 1.00 98.62 197 LYS A CA 1
ATOM 1462 C C . LYS A 1 197 ? -7.172 -13.943 10.751 1.00 98.62 197 LYS A C 1
ATOM 1464 O O . LYS A 1 197 ? -6.509 -13.635 9.765 1.00 98.62 197 LYS A O 1
ATOM 1469 N N . THR A 1 198 ? -8.198 -14.770 10.694 1.00 98.69 198 THR A N 1
ATOM 1470 C CA . THR A 1 198 ? -8.855 -15.218 9.469 1.00 98.69 198 THR A CA 1
ATOM 1471 C C . THR A 1 198 ? -9.838 -14.160 8.966 1.00 98.69 198 THR A C 1
ATOM 1473 O O . THR A 1 198 ? -10.280 -13.286 9.715 1.00 98.69 198 THR A O 1
ATOM 1476 N N . ILE A 1 199 ? -10.248 -14.272 7.701 1.00 98.69 199 ILE A N 1
ATOM 1477 C CA . ILE A 1 199 ? -11.300 -13.418 7.126 1.00 98.69 199 ILE A CA 1
ATOM 1478 C C . ILE A 1 199 ? -12.601 -13.500 7.946 1.00 98.69 199 ILE A C 1
ATOM 1480 O O . ILE A 1 199 ? -13.194 -12.466 8.240 1.00 98.69 199 ILE A O 1
ATOM 1484 N N . ALA A 1 200 ? -13.012 -14.698 8.377 1.00 98.75 200 ALA A N 1
ATOM 1485 C CA . ALA A 1 200 ? -14.253 -14.896 9.133 1.00 98.75 200 ALA A CA 1
ATOM 1486 C C . ALA A 1 200 ? -14.238 -14.201 10.512 1.00 98.75 200 ALA A C 1
ATOM 1488 O O . ALA A 1 200 ? -15.237 -13.619 10.948 1.00 98.75 200 ALA A O 1
ATOM 1489 N N . GLU A 1 201 ? -13.091 -14.212 11.198 1.00 98.81 201 GLU A N 1
ATOM 1490 C CA . GLU A 1 201 ? -12.916 -13.478 12.458 1.00 98.81 201 GLU A CA 1
ATOM 1491 C C . GLU A 1 201 ? -13.006 -11.960 12.241 1.00 98.81 201 GLU A C 1
ATOM 1493 O O . GLU A 1 201 ? -13.604 -11.254 13.057 1.00 98.81 201 GLU A O 1
ATOM 1498 N N . LEU A 1 202 ? -12.470 -11.446 11.128 1.00 98.81 202 LEU A N 1
ATOM 1499 C CA . LEU A 1 202 ? -12.600 -10.030 10.777 1.00 98.81 202 LEU A CA 1
ATOM 1500 C C . LEU A 1 202 ? -14.031 -9.648 10.401 1.00 98.81 202 LEU A C 1
ATOM 1502 O O . LEU A 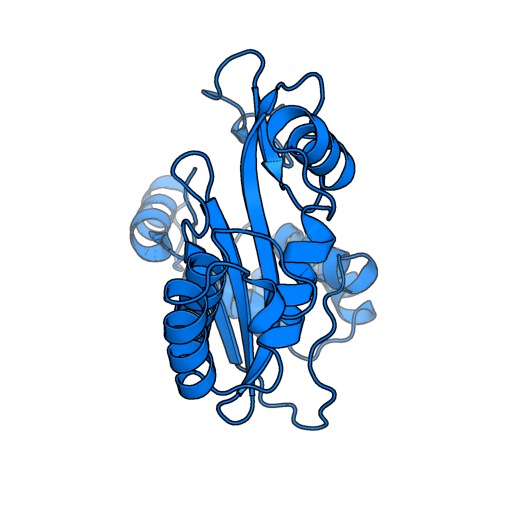1 202 ? -14.497 -8.592 10.821 1.00 98.81 202 LEU A O 1
ATOM 1506 N N . GLU A 1 203 ? -14.753 -10.492 9.664 1.00 98.75 203 GLU A N 1
ATOM 1507 C CA . GLU A 1 203 ? -16.167 -10.265 9.333 1.00 98.75 203 GLU A CA 1
ATOM 1508 C C . GLU A 1 203 ? -17.018 -10.182 10.613 1.00 98.75 203 GLU A C 1
ATOM 1510 O O . GLU A 1 203 ? -17.861 -9.290 10.760 1.00 98.75 203 GLU A O 1
ATOM 1515 N N . THR A 1 204 ? -16.722 -11.033 11.600 1.00 98.75 204 THR A N 1
ATOM 1516 C CA . THR A 1 204 ? -17.328 -10.956 12.938 1.00 98.75 204 THR A CA 1
ATOM 1517 C C . THR A 1 204 ? -16.977 -9.640 13.639 1.00 98.75 204 THR A C 1
ATOM 1519 O O . THR A 1 204 ? -17.861 -8.962 14.172 1.00 98.75 204 THR A O 1
ATOM 1522 N N . ALA A 1 205 ? -15.706 -9.226 13.605 1.00 98.56 205 ALA A N 1
ATOM 1523 C CA . ALA A 1 205 ? -15.263 -7.967 14.201 1.00 98.56 205 ALA A CA 1
ATOM 1524 C C . ALA A 1 205 ? -15.938 -6.743 13.561 1.00 98.56 205 ALA A C 1
ATOM 1526 O O . ALA A 1 205 ? -16.376 -5.851 14.285 1.00 98.56 205 ALA A O 1
ATOM 1527 N N . VAL A 1 206 ? -16.112 -6.720 12.234 1.00 98.56 206 VAL A N 1
ATOM 1528 C CA . VAL A 1 206 ? -16.884 -5.682 11.523 1.00 98.56 206 VAL A CA 1
ATOM 1529 C C . VAL A 1 206 ? -18.304 -5.591 12.084 1.00 98.56 206 VAL A C 1
ATOM 1531 O O . VAL A 1 206 ? -18.790 -4.493 12.366 1.00 98.56 206 VAL A O 1
ATOM 1534 N N . GLY A 1 207 ? -18.966 -6.735 12.282 1.00 98.19 207 GLY A N 1
ATOM 1535 C CA . GLY A 1 207 ? -20.293 -6.800 12.894 1.00 98.19 207 GLY A CA 1
ATOM 1536 C C . GLY A 1 207 ? -20.324 -6.231 14.315 1.00 98.19 207 GLY A C 1
ATOM 1537 O O . GLY A 1 207 ? -21.255 -5.503 14.662 1.00 98.19 207 GLY A O 1
ATOM 1538 N N . ASN A 1 208 ? -19.298 -6.509 15.119 1.00 98.25 208 ASN A N 1
ATOM 1539 C CA . ASN A 1 208 ? -19.188 -6.013 16.492 1.00 98.25 208 ASN A CA 1
ATOM 1540 C C . ASN A 1 208 ? -18.916 -4.504 16.543 1.00 98.25 208 ASN A C 1
ATOM 1542 O O . ASN A 1 208 ? -19.572 -3.797 17.308 1.00 98.25 208 ASN A O 1
ATOM 1546 N N . VAL A 1 209 ? -18.023 -3.987 15.690 1.00 98.06 209 VAL A N 1
ATOM 1547 C CA . VAL A 1 209 ? -17.733 -2.546 15.596 1.00 98.06 209 VAL A CA 1
ATOM 1548 C C . VAL A 1 209 ? -18.998 -1.757 15.252 1.00 98.06 209 VAL A C 1
ATOM 1550 O O . VAL A 1 209 ? -19.264 -0.732 15.869 1.00 98.06 209 VAL A O 1
ATOM 1553 N N . LYS A 1 210 ? -19.832 -2.258 14.331 1.00 96.12 210 LYS A N 1
ATOM 1554 C CA . LYS A 1 210 ? -21.100 -1.606 13.949 1.00 96.12 210 LYS A CA 1
ATOM 1555 C C . LYS A 1 210 ? -22.145 -1.563 15.073 1.00 96.12 210 LYS A C 1
ATOM 1557 O O . LYS A 1 210 ? -23.078 -0.771 14.991 1.00 96.12 210 LYS A O 1
ATOM 1562 N N . LYS A 1 211 ? -22.027 -2.426 16.088 1.00 96.44 211 LYS A N 1
ATOM 1563 C CA . LYS A 1 211 ? -22.978 -2.533 17.210 1.00 96.44 211 LYS A CA 1
ATOM 1564 C C . LYS A 1 211 ? -22.530 -1.775 18.459 1.00 96.44 211 LYS A C 1
ATOM 1566 O O . LYS A 1 211 ? -23.357 -1.513 19.328 1.00 96.44 211 LYS A O 1
ATOM 1571 N N . THR A 1 212 ? -21.245 -1.444 18.576 1.00 94.75 212 THR A N 1
ATOM 1572 C CA . THR A 1 212 ? -20.717 -0.706 19.729 1.00 94.75 212 THR A CA 1
ATOM 1573 C C . THR A 1 212 ? -20.746 0.803 19.497 1.00 94.75 212 THR A C 1
ATOM 1575 O O . THR A 1 212 ? -20.625 1.287 18.375 1.00 94.75 212 THR A O 1
ATOM 1578 N N . LYS A 1 213 ? -20.859 1.567 20.587 1.00 89.94 213 LYS A N 1
ATOM 1579 C CA . LYS A 1 213 ? -20.645 3.024 20.588 1.00 89.94 213 LYS A CA 1
ATOM 1580 C C . LYS A 1 213 ? -19.173 3.399 20.768 1.00 89.94 213 LYS A C 1
ATOM 1582 O O . LYS A 1 213 ? -18.805 4.549 20.552 1.00 89.94 213 LYS A O 1
ATOM 1587 N N . LYS A 1 214 ? -18.338 2.445 21.188 1.00 94.19 214 LYS A N 1
ATOM 1588 C CA . LYS A 1 214 ? -16.929 2.651 21.510 1.00 94.19 214 LYS A CA 1
ATOM 1589 C C . LYS A 1 214 ? -16.088 1.592 20.810 1.00 94.19 214 LYS A C 1
ATOM 1591 O O . LYS A 1 214 ? -15.977 0.452 21.246 1.00 94.19 214 LYS A O 1
ATOM 1596 N N . VAL A 1 215 ? -15.484 2.004 19.701 1.00 95.44 215 VAL A N 1
ATOM 1597 C CA . VAL A 1 215 ? -14.674 1.152 18.816 1.00 95.44 215 VAL A CA 1
ATOM 1598 C C . VAL A 1 215 ? -13.543 0.438 19.560 1.00 95.44 215 VAL A C 1
ATOM 1600 O O . VAL A 1 215 ? -13.297 -0.740 19.301 1.00 95.44 215 VAL A O 1
ATOM 1603 N N . ALA A 1 216 ? -12.920 1.117 20.527 1.00 96.38 216 ALA A N 1
ATOM 1604 C CA . ALA A 1 216 ? -11.824 0.580 21.332 1.00 96.38 216 ALA A CA 1
ATOM 1605 C C . ALA A 1 216 ? -12.187 -0.684 22.135 1.00 96.38 216 ALA A C 1
ATOM 1607 O O . ALA A 1 216 ? -11.287 -1.415 22.544 1.00 96.38 216 ALA A O 1
ATOM 1608 N N . ASP A 1 217 ? -13.481 -0.956 22.347 1.00 96.94 217 ASP A N 1
ATOM 1609 C CA . ASP A 1 217 ? -13.948 -2.172 23.023 1.00 96.94 217 ASP A CA 1
ATOM 1610 C C . ASP A 1 217 ? -13.837 -3.418 22.120 1.00 96.94 217 ASP A C 1
ATOM 1612 O O . ASP A 1 217 ? -13.840 -4.541 22.614 1.00 96.94 217 ASP A O 1
ATOM 1616 N N . VAL A 1 218 ? -13.730 -3.232 20.797 1.00 98.00 218 VAL A N 1
ATOM 1617 C CA . VAL A 1 218 ? -13.539 -4.315 19.816 1.00 98.00 218 VAL A CA 1
ATOM 1618 C C . VAL A 1 218 ? -12.116 -4.305 19.267 1.00 98.00 218 VAL A C 1
ATOM 1620 O O . VAL A 1 218 ? -11.473 -5.348 19.196 1.00 98.00 218 VAL A O 1
ATOM 1623 N N . VAL A 1 219 ? -11.622 -3.127 18.883 1.00 98.12 219 VAL A N 1
ATOM 1624 C CA . VAL A 1 219 ? -10.289 -2.932 18.305 1.00 98.12 219 VAL A CA 1
ATOM 1625 C C . VAL A 1 219 ? -9.497 -2.030 19.240 1.00 98.12 219 VAL A C 1
ATOM 1627 O O . VAL A 1 219 ? -9.557 -0.805 19.148 1.00 98.12 219 VAL A O 1
ATOM 1630 N N . SER A 1 220 ? -8.776 -2.635 20.180 1.00 97.25 220 SER A N 1
ATOM 1631 C CA . SER A 1 220 ? -7.995 -1.894 21.172 1.00 97.25 220 SER A CA 1
ATOM 1632 C C . SER A 1 220 ? -6.985 -0.954 20.505 1.00 97.25 220 SER A C 1
ATOM 1634 O O . SER A 1 220 ? -6.281 -1.344 19.579 1.00 97.25 220 SER A O 1
ATOM 1636 N N . GLY A 1 221 ? -6.928 0.296 20.974 1.00 95.50 221 GLY A N 1
ATOM 1637 C CA . GLY A 1 221 ? -6.076 1.350 20.405 1.00 95.50 221 GLY A CA 1
ATOM 1638 C C . GLY A 1 221 ? -6.677 2.091 19.203 1.00 95.50 221 GLY A C 1
ATOM 1639 O O . GLY A 1 221 ? -6.162 3.140 18.826 1.00 95.50 221 GLY A O 1
ATOM 1640 N N . ALA A 1 222 ? -7.786 1.608 18.630 1.00 96.75 222 ALA A N 1
ATOM 1641 C CA . ALA A 1 222 ? -8.506 2.314 17.576 1.00 96.75 222 ALA A CA 1
ATOM 1642 C C . ALA A 1 222 ? -9.673 3.144 18.134 1.00 96.75 222 ALA A C 1
ATOM 1644 O O . ALA A 1 222 ? -10.454 2.713 18.983 1.00 96.75 222 ALA A O 1
ATOM 1645 N N . THR A 1 223 ? -9.812 4.350 17.598 1.00 95.44 223 THR A N 1
ATOM 1646 C CA . THR A 1 223 ? -10.848 5.341 17.926 1.00 95.44 223 THR A CA 1
ATOM 1647 C C . THR A 1 223 ? -11.591 5.860 16.694 1.00 95.44 223 THR A C 1
ATOM 1649 O O . THR A 1 223 ? -12.580 6.576 16.838 1.00 95.44 223 THR A O 1
ATOM 1652 N N . PHE A 1 224 ? -11.170 5.483 15.480 1.00 94.06 224 PHE A N 1
ATOM 1653 C CA . PHE A 1 224 ? -11.885 5.824 14.252 1.00 94.06 224 PHE A CA 1
ATOM 1654 C C . PHE A 1 224 ? -13.293 5.247 14.252 1.00 94.06 224 PHE A C 1
ATOM 1656 O O . PHE A 1 224 ? -13.468 4.028 14.266 1.00 94.06 224 PHE A O 1
ATOM 1663 N N . VAL A 1 225 ? -14.293 6.117 14.125 1.00 92.19 225 VAL A N 1
ATOM 1664 C CA . VAL A 1 225 ? -15.689 5.711 13.904 1.00 92.19 225 VAL A CA 1
ATOM 1665 C C . VAL A 1 225 ? -15.837 4.839 12.650 1.00 92.19 225 VAL A C 1
ATOM 1667 O O . VAL A 1 225 ? -16.644 3.915 12.628 1.00 92.19 225 VAL A O 1
ATOM 1670 N N . ASP A 1 226 ? -14.977 5.052 11.652 1.00 94.56 226 ASP A N 1
ATOM 1671 C CA . ASP A 1 226 ? -14.943 4.306 10.393 1.00 94.56 226 ASP A CA 1
ATOM 1672 C C . ASP A 1 226 ? -14.198 2.961 10.471 1.00 94.56 226 ASP A C 1
ATOM 1674 O O . ASP A 1 226 ? -13.978 2.317 9.448 1.00 94.56 226 ASP A O 1
ATOM 1678 N N . THR A 1 227 ? -13.806 2.485 11.660 1.00 97.50 227 THR A N 1
ATOM 1679 C CA . THR A 1 227 ? -13.007 1.248 11.816 1.00 97.50 227 THR A CA 1
ATOM 1680 C C . THR A 1 227 ? -13.626 0.036 11.114 1.00 97.50 227 THR A C 1
ATOM 1682 O O . THR A 1 227 ? -12.906 -0.774 10.534 1.00 97.50 227 THR A O 1
ATOM 1685 N N . ALA A 1 228 ? -14.958 -0.069 11.081 1.00 97.50 228 ALA A N 1
ATOM 1686 C CA . ALA A 1 228 ? -15.640 -1.124 10.332 1.00 97.50 228 ALA A CA 1
ATOM 1687 C C . ALA A 1 228 ? -15.348 -1.065 8.818 1.00 97.50 228 ALA A C 1
ATOM 1689 O O . ALA A 1 228 ? -15.223 -2.111 8.185 1.00 97.50 228 ALA A O 1
ATOM 1690 N N . GLY A 1 229 ? -15.220 0.134 8.243 1.00 97.69 229 GLY A N 1
ATOM 1691 C CA . GLY A 1 229 ? -14.857 0.343 6.840 1.00 97.69 229 GLY A CA 1
ATOM 1692 C C . GLY A 1 229 ? -13.411 -0.056 6.546 1.00 97.69 229 GLY A C 1
ATOM 1693 O O . GLY A 1 229 ? -13.155 -0.728 5.549 1.00 97.69 229 GLY A O 1
ATOM 1694 N N . TYR A 1 230 ? -12.476 0.267 7.444 1.00 98.31 230 TYR A N 1
ATOM 1695 C CA . TYR A 1 230 ? -11.084 -0.185 7.326 1.00 98.31 230 TYR A CA 1
ATOM 1696 C C . TYR A 1 230 ? -10.964 -1.711 7.406 1.00 98.31 230 TYR A C 1
ATOM 1698 O O . TYR A 1 230 ? -10.305 -2.313 6.562 1.00 98.31 230 TYR A O 1
ATOM 1706 N N . LEU A 1 231 ? -11.633 -2.352 8.372 1.00 98.62 231 LEU A N 1
ATOM 1707 C CA . LEU A 1 231 ? -11.647 -3.815 8.484 1.00 98.62 231 LEU A CA 1
ATOM 1708 C C . LEU A 1 231 ? -12.267 -4.478 7.247 1.00 98.62 231 LEU A C 1
ATOM 1710 O O . LEU A 1 231 ? -11.736 -5.477 6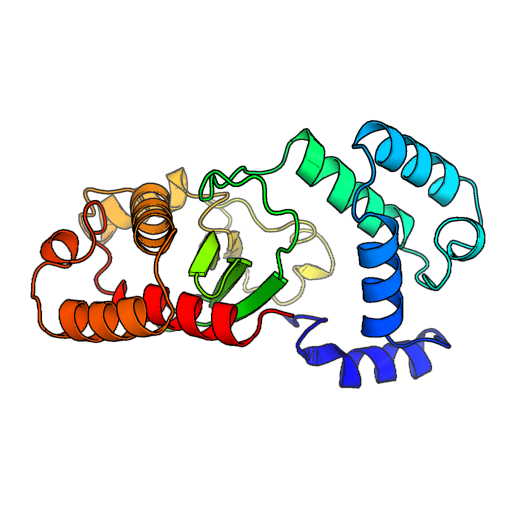.767 1.00 98.62 231 LEU A O 1
ATOM 1714 N N . GLN A 1 232 ? -13.339 -3.904 6.689 1.00 98.56 232 GLN A N 1
ATOM 1715 C CA . GLN A 1 232 ? -13.925 -4.398 5.441 1.00 98.56 232 GLN A CA 1
ATOM 1716 C C . GLN A 1 232 ? -12.940 -4.293 4.271 1.00 98.56 232 GLN A C 1
ATOM 1718 O O . GLN A 1 232 ? -12.761 -5.260 3.540 1.00 98.56 232 GLN A O 1
ATOM 1723 N N . ALA A 1 233 ? -12.243 -3.164 4.125 1.00 98.50 233 ALA A N 1
ATOM 1724 C CA . ALA A 1 233 ? -11.244 -3.002 3.072 1.00 98.50 233 ALA A CA 1
ATOM 1725 C C . ALA A 1 233 ? -10.069 -3.991 3.216 1.00 98.50 233 ALA A C 1
ATOM 1727 O O . ALA A 1 233 ? -9.547 -4.479 2.216 1.00 98.50 233 ALA A O 1
ATOM 1728 N N . ILE A 1 234 ? -9.676 -4.331 4.450 1.00 98.75 234 ILE A N 1
ATOM 1729 C CA . ILE A 1 234 ? -8.677 -5.377 4.726 1.00 98.75 234 ILE A CA 1
ATOM 1730 C C . ILE A 1 234 ? -9.195 -6.755 4.294 1.00 98.75 234 ILE A C 1
ATOM 1732 O O . ILE A 1 234 ? -8.462 -7.500 3.650 1.00 98.75 234 ILE A O 1
ATOM 1736 N N . ILE A 1 235 ? -10.454 -7.091 4.597 1.00 98.81 235 ILE A N 1
ATOM 1737 C CA . ILE A 1 235 ? -11.088 -8.340 4.143 1.00 98.81 235 ILE A CA 1
ATOM 1738 C C . ILE A 1 235 ? -11.101 -8.421 2.613 1.00 98.81 235 ILE A C 1
ATOM 1740 O O . ILE A 1 235 ? -10.756 -9.455 2.043 1.00 98.81 235 ILE A O 1
ATOM 1744 N N . ASP A 1 236 ? -11.479 -7.336 1.944 1.00 98.50 236 ASP A N 1
ATOM 1745 C CA . ASP A 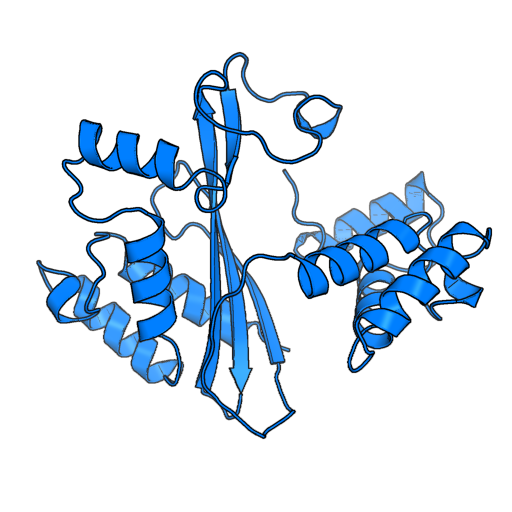1 236 ? -11.575 -7.297 0.486 1.00 98.50 236 ASP A CA 1
ATOM 1746 C C . ASP A 1 236 ? -10.186 -7.429 -0.165 1.00 98.50 236 ASP A C 1
ATOM 1748 O O . ASP A 1 236 ? -10.028 -8.157 -1.145 1.00 98.50 236 ASP A O 1
ATOM 1752 N N . ALA A 1 237 ? -9.156 -6.807 0.422 1.00 98.44 237 ALA A N 1
ATOM 1753 C CA . ALA A 1 237 ? -7.767 -6.990 0.005 1.00 98.44 237 ALA A CA 1
ATOM 1754 C C . ALA A 1 237 ? -7.286 -8.431 0.225 1.00 98.44 237 ALA A C 1
ATOM 1756 O O . ALA A 1 237 ? -6.675 -9.008 -0.670 1.00 98.44 237 ALA A O 1
ATOM 1757 N N . ALA A 1 238 ? -7.612 -9.041 1.367 1.00 98.56 238 ALA A N 1
ATOM 1758 C CA . ALA A 1 238 ? -7.285 -10.436 1.660 1.00 98.56 238 ALA A CA 1
ATOM 1759 C C . ALA A 1 238 ? -7.913 -11.404 0.642 1.00 98.56 238 ALA A C 1
ATOM 1761 O O . ALA A 1 238 ? -7.252 -12.332 0.184 1.00 98.56 238 ALA A O 1
ATOM 1762 N N . LYS A 1 239 ? -9.167 -11.160 0.236 1.00 98.12 239 LYS A N 1
ATOM 1763 C CA . LYS A 1 239 ? -9.868 -11.941 -0.802 1.00 98.12 239 LYS A CA 1
ATOM 1764 C C . LYS A 1 239 ? -9.246 -11.780 -2.194 1.00 98.12 239 LYS A C 1
ATOM 1766 O O . LYS A 1 239 ? -9.431 -12.649 -3.039 1.00 98.12 239 LYS A O 1
ATOM 1771 N N . ALA A 1 240 ? -8.525 -10.685 -2.432 1.00 96.50 240 ALA A N 1
ATOM 1772 C CA . ALA A 1 240 ? -7.822 -10.415 -3.683 1.00 96.50 240 ALA A CA 1
ATOM 1773 C C . ALA A 1 240 ? -6.372 -10.936 -3.703 1.00 96.50 240 ALA A C 1
ATOM 1775 O O . ALA A 1 240 ? -5.685 -10.740 -4.710 1.00 96.50 240 ALA A O 1
ATOM 1776 N N . ALA A 1 241 ? -5.892 -11.553 -2.617 1.00 96.12 241 ALA A N 1
ATOM 1777 C CA . ALA A 1 241 ? -4.521 -12.036 -2.531 1.00 96.12 241 ALA A CA 1
ATOM 1778 C C . ALA A 1 241 ? -4.252 -13.189 -3.510 1.00 96.12 241 ALA A C 1
ATOM 1780 O O . ALA A 1 241 ? -5.052 -14.120 -3.621 1.00 96.12 241 ALA A O 1
ATOM 1781 N N . LYS A 1 242 ? -3.125 -13.105 -4.224 1.00 86.94 242 LYS A N 1
ATOM 1782 C CA . LYS A 1 242 ? -2.689 -14.071 -5.242 1.00 86.94 242 LYS A CA 1
ATOM 1783 C C . LYS A 1 242 ? -1.185 -14.322 -5.205 1.00 86.94 242 LYS A C 1
ATOM 1785 O O . LYS A 1 242 ? -0.461 -13.528 -4.557 1.00 86.94 242 LYS A O 1
#

Secondary structure (DSSP, 8-state):
---TTTTHHHHHHHHHHHH--SS-HHHHHHHHHHHHTT--HHHHHHHHHHHHH-S-GGGTSTT---TTHHHHHHHHHHHHHH--------------EEEEEEE--STTTEEEEEEEEEETTEEEEEEEEEEEEEETTTSPPPTTTTTGGGTTSPTTEEEEETTTTHHHHHHHHHHHH--SS-HHHHHHHHHHHHTT--HHHHHHHHHHHHH-S-GGGTSTT---TTHHHHHHHHHHHHHT--